Protein AF-A0A971M5B1-F1 (afdb_monomer)

Mean predicted aligned error: 13.95 Å

Solvent-accessible surface area (backbone atoms only — not comparable to full-atom values): 18304 Å² total; per-residue (Å²): 116,57,36,62,28,34,50,52,46,48,50,60,38,70,75,32,98,82,27,69,66,51,37,42,54,61,20,22,52,53,39,66,77,39,50,90,38,80,87,45,41,68,59,52,17,45,38,48,41,52,31,40,41,66,73,60,52,52,41,86,89,34,80,51,50,85,50,64,44,73,73,36,41,65,41,47,57,58,69,48,35,72,92,51,57,74,40,56,56,27,50,49,71,50,43,58,36,72,63,51,41,45,50,54,53,48,51,46,51,51,44,30,50,38,45,20,63,72,36,21,58,55,96,89,38,82,53,93,30,48,78,62,48,66,37,56,45,24,38,50,37,30,35,45,35,20,57,33,43,41,56,35,75,32,26,35,44,18,40,45,74,73,70,48,65,55,64,57,95,48,59,63,24,48,32,49,50,23,52,46,52,76,68,41,67,44,46,58,56,39,50,56,53,36,45,78,72,73,45,89,72,30,53,24,48,52,51,29,40,22,24,28,40,46,17,46,45,56,74,72,45,76,82,73,75,82,69,81,77,84,81,78,84,82,82,89,82,88,85,90,86,90,84,92,78,93,74,82,86,87,62,54,77,53,50,53,50,43,54,51,52,51,50,54,38,50,53,36,29,77,71,70,39,67,58,48,78,49,41,36,46,56,56,16,60,77,70,72,39,79,88,41,37,60,55,46,32,52,38,55,61,72,68,58,55,93,80,40,45,82,77,39,64,62,99,80,59,55,41,52,73,26,25,39,34,39,48,23,86,115

Radius of gyration: 23.75 Å; Cα contacts (8 Å, |Δi|>4): 440; chains: 1; bounding box: 66×54×51 Å

Structure (mmCIF, N/CA/C/O backbone):
data_AF-A0A971M5B1-F1
#
_entry.id   AF-A0A971M5B1-F1
#
loop_
_atom_site.group_PDB
_atom_site.id
_atom_site.type_symbol
_atom_site.label_atom_id
_atom_site.label_alt_id
_atom_site.label_comp_id
_atom_site.label_asym_id
_atom_site.label_entity_id
_atom_site.label_seq_id
_atom_site.pdbx_PDB_ins_code
_atom_site.Cartn_x
_atom_site.Cartn_y
_atom_site.Cartn_z
_atom_site.occupancy
_atom_site.B_iso_or_equiv
_atom_site.auth_seq_id
_atom_site.auth_comp_id
_atom_site.auth_asym_id
_atom_site.auth_atom_id
_atom_site.pdbx_PDB_model_num
ATOM 1 N N . MET A 1 1 ? -0.260 14.843 15.940 1.00 87.25 1 MET A N 1
ATOM 2 C CA . MET A 1 1 ? -1.301 13.826 15.637 1.00 87.25 1 MET A CA 1
ATOM 3 C C . MET A 1 1 ? -0.745 12.714 14.754 1.00 87.25 1 MET A C 1
ATOM 5 O O . MET A 1 1 ? -0.914 11.554 15.103 1.00 87.25 1 MET A O 1
ATOM 9 N N . PHE A 1 2 ? -0.101 13.042 13.630 1.00 97.81 2 PHE A N 1
ATOM 10 C CA . PHE A 1 2 ? 0.454 12.067 12.685 1.00 97.81 2 PHE A CA 1
ATOM 11 C C . PHE A 1 2 ? 1.566 11.220 13.299 1.00 97.81 2 PHE A C 1
ATOM 13 O O . PHE A 1 2 ? 1.582 10.008 13.109 1.00 97.81 2 PHE A O 1
ATOM 20 N N . TYR A 1 3 ? 2.427 11.845 14.104 1.00 97.56 3 TYR A N 1
ATOM 21 C CA . TYR A 1 3 ? 3.530 11.171 14.791 1.00 97.56 3 TYR A CA 1
ATOM 22 C C . TYR A 1 3 ? 3.050 9.958 15.609 1.00 97.56 3 TYR A C 1
ATOM 24 O O . TYR A 1 3 ? 3.524 8.842 15.412 1.00 97.56 3 TYR A O 1
ATOM 32 N N . GL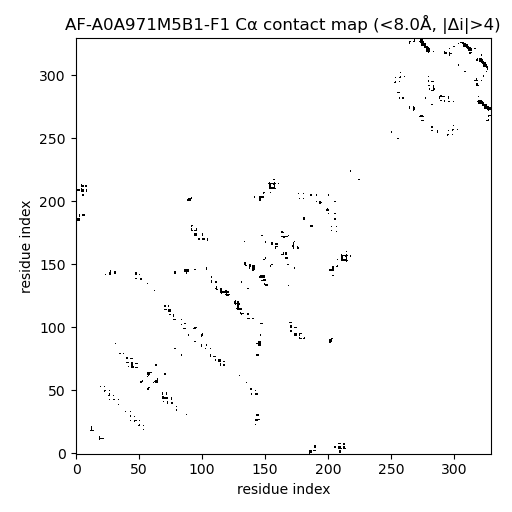U A 1 4 ? 2.030 10.148 16.450 1.00 96.06 4 GLU A N 1
ATOM 33 C CA . GLU A 1 4 ? 1.462 9.076 17.282 1.00 96.06 4 GLU A CA 1
ATOM 34 C C . GLU A 1 4 ? 0.849 7.943 16.451 1.00 96.06 4 GLU A C 1
ATOM 36 O O . GLU A 1 4 ? 0.932 6.772 16.820 1.00 96.06 4 GLU A O 1
ATOM 41 N N . LYS A 1 5 ? 0.245 8.265 15.300 1.00 97.38 5 LYS A N 1
ATOM 42 C CA . LYS A 1 5 ? -0.349 7.264 14.401 1.00 97.38 5 LYS A CA 1
ATOM 43 C C . LYS A 1 5 ? 0.718 6.418 13.718 1.00 97.38 5 LYS A C 1
ATOM 45 O O . LYS A 1 5 ? 0.549 5.206 13.616 1.00 97.38 5 LYS A O 1
ATOM 50 N N . ILE A 1 6 ? 1.838 7.031 13.341 1.00 98.00 6 ILE A N 1
ATOM 51 C CA . ILE A 1 6 ? 3.006 6.311 12.829 1.00 98.00 6 ILE A CA 1
ATOM 52 C C . ILE A 1 6 ? 3.561 5.383 13.916 1.00 98.00 6 ILE A C 1
ATOM 54 O O . ILE A 1 6 ? 3.720 4.192 13.669 1.00 98.00 6 ILE A O 1
ATOM 58 N N . LEU A 1 7 ? 3.772 5.877 15.140 1.00 95.31 7 LEU A N 1
ATOM 59 C CA . LEU A 1 7 ? 4.289 5.042 16.229 1.00 95.31 7 LEU A CA 1
ATOM 60 C C . LEU A 1 7 ? 3.338 3.921 16.652 1.00 95.31 7 LEU A C 1
ATOM 62 O O . LEU A 1 7 ? 3.800 2.843 17.013 1.00 95.31 7 LEU A O 1
ATOM 66 N N . THR A 1 8 ? 2.025 4.138 16.567 1.00 93.50 8 THR A N 1
ATOM 67 C CA . THR A 1 8 ? 1.026 3.084 16.802 1.00 93.50 8 THR A CA 1
ATOM 68 C C . THR A 1 8 ? 1.176 1.954 15.783 1.00 93.50 8 THR 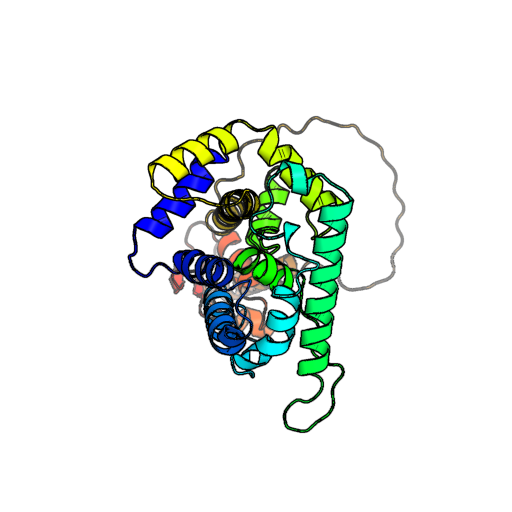A C 1
ATOM 70 O O . THR A 1 8 ? 1.162 0.783 16.148 1.00 93.50 8 THR A O 1
ATOM 73 N N . TYR A 1 9 ? 1.373 2.282 14.505 1.00 92.56 9 TYR A N 1
ATOM 74 C CA . TYR A 1 9 ? 1.623 1.268 13.481 1.00 92.56 9 TYR A CA 1
ATOM 75 C C . TYR A 1 9 ? 2.927 0.495 13.764 1.00 92.56 9 TYR A C 1
ATOM 77 O O . TYR A 1 9 ? 2.976 -0.732 13.639 1.00 92.56 9 TYR A O 1
ATOM 85 N N . ILE A 1 10 ? 3.990 1.201 14.167 1.00 93.31 10 ILE A N 1
ATOM 86 C CA . ILE A 1 10 ? 5.287 0.585 14.483 1.00 93.31 10 ILE A CA 1
ATOM 87 C C . ILE A 1 10 ? 5.196 -0.326 15.698 1.00 93.31 10 ILE A C 1
ATOM 89 O O . ILE A 1 10 ? 5.674 -1.454 15.632 1.00 93.31 10 ILE A O 1
ATOM 93 N N . SER A 1 11 ? 4.533 0.098 16.771 1.00 90.25 11 SER A N 1
ATOM 94 C CA . SER A 1 11 ? 4.391 -0.735 17.966 1.00 90.25 11 SER A CA 1
ATOM 95 C C . SER A 1 11 ? 3.625 -2.026 17.668 1.00 90.25 11 SER A C 1
ATOM 97 O O . SER A 1 11 ? 4.020 -3.089 18.136 1.00 90.25 11 SER A O 1
ATOM 99 N N . LEU A 1 12 ? 2.599 -1.975 16.808 1.00 86.38 12 LEU A N 1
ATOM 100 C CA . LEU A 1 12 ? 1.904 -3.169 16.313 1.00 86.38 12 LEU A CA 1
ATOM 101 C C . LEU A 1 12 ? 2.802 -4.082 15.463 1.00 86.38 12 LEU A C 1
ATOM 103 O O . LEU A 1 12 ? 2.573 -5.289 15.416 1.00 86.38 12 LEU A O 1
ATOM 107 N N . THR A 1 13 ? 3.796 -3.518 14.776 1.00 87.81 13 THR A N 1
ATOM 108 C CA . THR A 1 13 ? 4.773 -4.271 13.976 1.00 87.81 13 THR A CA 1
ATOM 109 C C . THR A 1 13 ? 5.844 -4.921 14.857 1.00 87.81 13 THR A C 1
ATOM 111 O O . THR A 1 13 ? 6.244 -6.052 14.596 1.00 87.81 13 THR A O 1
ATOM 114 N N . GLU A 1 14 ? 6.292 -4.228 15.906 1.00 88.81 14 GLU A N 1
ATOM 115 C CA . GLU A 1 14 ? 7.307 -4.705 16.856 1.00 88.81 14 GLU A CA 1
ATOM 116 C C . GLU A 1 14 ? 6.746 -5.739 17.847 1.00 88.81 14 GLU A C 1
ATOM 118 O O . GLU A 1 14 ? 7.471 -6.637 18.267 1.00 88.81 14 GLU A O 1
ATOM 123 N N . ALA A 1 15 ? 5.461 -5.644 18.205 1.00 88.12 15 ALA A N 1
ATOM 124 C CA . ALA A 1 15 ? 4.831 -6.506 19.208 1.00 88.12 15 ALA A CA 1
ATOM 125 C C . ALA A 1 15 ? 4.689 -7.983 18.794 1.00 88.12 15 ALA A C 1
ATOM 127 O O . ALA A 1 15 ? 4.461 -8.833 19.654 1.00 88.12 15 ALA A O 1
ATOM 128 N N . ASP A 1 16 ? 4.795 -8.296 17.502 1.00 87.94 16 ASP A N 1
ATOM 129 C CA . ASP A 1 16 ? 4.702 -9.657 16.975 1.00 87.94 16 ASP A CA 1
ATOM 130 C C . ASP A 1 16 ? 5.871 -9.923 16.015 1.00 87.94 16 ASP A C 1
ATOM 132 O O . ASP A 1 16 ? 6.053 -9.245 15.000 1.00 87.94 16 ASP A O 1
ATOM 136 N N . GLU A 1 17 ? 6.685 -10.933 16.334 1.00 89.44 17 GLU A N 1
ATOM 137 C CA . GLU A 1 17 ? 7.826 -11.339 15.512 1.00 89.44 17 GLU A CA 1
ATOM 138 C C . GLU A 1 17 ? 7.406 -11.652 14.070 1.00 89.44 17 GLU A C 1
ATOM 140 O O . GLU A 1 17 ? 8.119 -11.289 13.135 1.00 89.44 17 GLU A O 1
ATOM 145 N N . ASN A 1 18 ? 6.217 -12.226 13.889 1.00 90.06 18 ASN A N 1
ATOM 146 C CA . ASN A 1 18 ? 5.657 -12.610 12.598 1.00 90.06 18 ASN A CA 1
ATOM 147 C C . ASN A 1 18 ? 4.519 -11.670 12.171 1.00 90.06 18 ASN A C 1
ATOM 149 O O . ASN A 1 18 ? 3.611 -12.067 11.432 1.00 90.06 18 ASN A O 1
ATOM 153 N N . ALA A 1 19 ? 4.562 -10.410 12.626 1.00 90.31 19 ALA A N 1
ATOM 154 C CA . ALA A 1 19 ? 3.557 -9.414 12.300 1.00 90.31 19 ALA A CA 1
ATOM 155 C C . ALA A 1 19 ? 3.351 -9.304 10.785 1.00 90.31 19 ALA A C 1
ATOM 157 O O . ALA A 1 19 ? 4.279 -9.079 10.007 1.00 90.31 19 ALA A O 1
ATOM 158 N N . ARG A 1 20 ? 2.081 -9.321 10.371 1.00 91.25 20 ARG A N 1
ATOM 159 C CA . ARG A 1 20 ? 1.639 -9.082 8.986 1.00 91.25 20 ARG A CA 1
ATOM 160 C C . ARG A 1 20 ? 2.295 -7.851 8.346 1.00 91.25 20 ARG A C 1
ATOM 162 O O . ARG A 1 20 ? 2.536 -7.838 7.138 1.00 91.25 20 ARG A O 1
ATOM 169 N N . TYR A 1 21 ? 2.550 -6.811 9.137 1.00 89.94 21 TYR A N 1
ATOM 170 C CA . TYR A 1 21 ? 3.125 -5.546 8.688 1.00 89.94 21 TYR A CA 1
ATOM 171 C C . TYR A 1 21 ? 4.548 -5.693 8.122 1.00 89.94 21 TYR A C 1
ATOM 173 O O . TYR A 1 21 ? 4.867 -4.992 7.161 1.00 89.94 21 TYR A O 1
ATOM 181 N N . LYS A 1 22 ? 5.326 -6.676 8.606 1.00 94.69 22 LYS A N 1
ATOM 182 C CA . LYS A 1 22 ? 6.692 -6.993 8.143 1.00 94.69 22 LYS A CA 1
ATOM 183 C C . LYS A 1 22 ? 6.753 -7.547 6.720 1.00 94.69 22 LYS A C 1
ATOM 185 O O . LYS A 1 22 ? 7.802 -7.557 6.087 1.00 94.69 22 LYS A O 1
ATOM 190 N N . SER A 1 23 ? 5.615 -7.977 6.167 1.00 96.75 23 SER A N 1
ATOM 191 C CA . SER A 1 23 ? 5.537 -8.396 4.761 1.00 96.75 23 SER A CA 1
ATOM 192 C C . SER A 1 23 ? 5.952 -7.291 3.785 1.00 96.75 23 SER A C 1
ATOM 194 O O . SER A 1 23 ? 6.397 -7.603 2.683 1.00 96.75 23 SER A O 1
ATOM 196 N N . TRP A 1 24 ? 5.802 -6.014 4.170 1.00 97.38 24 TRP A N 1
ATOM 197 C CA . TRP A 1 24 ? 6.315 -4.902 3.372 1.00 97.38 24 TRP A CA 1
ATOM 198 C C . TRP A 1 24 ? 7.845 -4.893 3.373 1.00 97.38 24 TRP A C 1
ATOM 200 O O . TRP A 1 24 ? 8.410 -4.865 2.288 1.00 97.38 24 TRP A O 1
ATOM 210 N N . ASP A 1 25 ? 8.491 -5.014 4.539 1.00 96.12 25 ASP A N 1
ATOM 211 C CA . ASP A 1 25 ? 9.958 -5.025 4.664 1.00 96.12 25 ASP A CA 1
ATOM 212 C C . ASP A 1 25 ? 10.564 -6.138 3.809 1.00 96.12 25 ASP A C 1
ATOM 214 O O . ASP A 1 25 ? 11.394 -5.891 2.940 1.00 96.12 25 ASP A O 1
ATOM 218 N N . HIS A 1 26 ? 10.061 -7.366 3.961 1.00 97.75 26 HIS A N 1
ATOM 219 C CA . HIS A 1 26 ? 10.546 -8.509 3.188 1.00 97.75 26 HIS A CA 1
ATOM 220 C C . HIS A 1 26 ? 10.369 -8.342 1.677 1.00 97.75 26 HIS A C 1
ATOM 222 O O . HIS A 1 26 ? 11.197 -8.821 0.906 1.00 97.75 26 HIS A O 1
ATOM 228 N N . CYS A 1 27 ? 9.276 -7.727 1.228 1.00 98.50 27 CYS A N 1
ATOM 229 C CA . CYS A 1 27 ? 9.046 -7.509 -0.196 1.00 98.50 27 CYS A CA 1
ATOM 230 C C . CYS A 1 27 ? 9.939 -6.385 -0.716 1.00 98.50 27 CYS A C 1
ATOM 232 O O . CYS A 1 27 ? 10.705 -6.589 -1.653 1.00 98.50 27 CYS A O 1
ATOM 234 N N . HIS A 1 28 ? 9.876 -5.222 -0.080 1.00 98.19 28 HIS A N 1
ATOM 235 C CA . HIS A 1 28 ? 10.566 -4.023 -0.519 1.00 98.19 28 HIS A CA 1
ATOM 236 C C . HIS A 1 28 ? 12.089 -4.194 -0.501 1.00 98.19 28 HIS A C 1
ATOM 238 O O . HIS A 1 28 ? 12.731 -3.929 -1.516 1.00 98.19 28 HIS A O 1
ATOM 244 N N . THR A 1 29 ? 12.658 -4.721 0.589 1.00 97.38 29 THR A N 1
ATOM 245 C CA . THR A 1 29 ? 14.100 -4.996 0.690 1.00 97.38 29 THR A CA 1
ATOM 246 C C . THR A 1 29 ? 14.555 -5.969 -0.391 1.00 97.38 29 THR A C 1
ATOM 248 O O . THR A 1 29 ? 15.518 -5.686 -1.097 1.00 97.38 29 THR A O 1
ATOM 251 N N . PHE A 1 30 ? 13.820 -7.066 -0.605 1.00 98.38 30 PHE A N 1
ATOM 252 C CA . PHE A 1 30 ? 14.191 -8.044 -1.627 1.00 98.38 30 PHE A CA 1
ATOM 253 C C . PHE A 1 30 ? 14.162 -7.438 -3.037 1.00 98.38 30 PHE A C 1
ATOM 255 O O . PHE A 1 30 ? 15.066 -7.689 -3.832 1.00 98.38 30 PHE A O 1
ATOM 262 N N . PHE A 1 31 ? 13.172 -6.591 -3.345 1.00 98.31 31 PHE A N 1
ATOM 263 C CA . PHE A 1 31 ? 13.144 -5.849 -4.607 1.00 98.31 31 PHE A CA 1
ATOM 264 C C . PHE A 1 31 ? 14.306 -4.860 -4.734 1.00 98.31 31 PHE A C 1
ATOM 266 O O . PHE A 1 31 ? 14.911 -4.801 -5.799 1.00 98.31 31 PHE A O 1
ATOM 273 N N . LEU A 1 32 ? 14.647 -4.111 -3.683 1.00 96.44 32 LEU A N 1
ATOM 274 C CA . LEU A 1 32 ? 15.768 -3.167 -3.714 1.00 96.44 32 LEU A CA 1
ATOM 275 C C . LEU A 1 32 ? 17.114 -3.852 -3.952 1.00 96.44 32 LEU A C 1
ATOM 277 O O . LEU A 1 32 ? 17.919 -3.344 -4.731 1.00 96.44 32 LEU A O 1
ATOM 281 N N . GLU A 1 33 ? 17.347 -4.991 -3.303 1.00 97.12 33 GLU A N 1
ATOM 282 C CA . GLU A 1 33 ? 18.582 -5.772 -3.432 1.00 97.12 33 GLU A CA 1
ATOM 283 C C . GLU A 1 33 ? 18.716 -6.432 -4.812 1.00 97.12 33 GLU A C 1
ATOM 285 O O . GLU A 1 33 ? 19.828 -6.643 -5.290 1.00 97.12 33 GLU A O 1
ATOM 290 N N . HIS A 1 34 ? 17.590 -6.717 -5.477 1.00 97.81 34 HIS A N 1
ATOM 291 C CA . HIS A 1 34 ? 17.549 -7.472 -6.734 1.00 97.81 34 HIS A CA 1
ATOM 292 C C . HIS A 1 34 ? 17.041 -6.665 -7.939 1.00 97.81 34 HIS A C 1
ATOM 294 O O . HIS A 1 34 ? 16.789 -7.236 -9.001 1.00 97.81 34 HIS A O 1
ATOM 300 N N . LYS A 1 35 ? 16.896 -5.339 -7.816 1.00 95.12 35 LYS A N 1
ATOM 301 C CA . LYS A 1 35 ? 16.361 -4.473 -8.886 1.00 95.12 35 LYS A CA 1
ATOM 302 C C . LYS A 1 35 ? 17.191 -4.491 -10.177 1.00 95.12 35 LYS A C 1
ATOM 304 O O . LYS A 1 35 ? 16.648 -4.230 -11.245 1.00 95.12 35 LYS A O 1
ATOM 309 N N . ASP A 1 36 ? 18.469 -4.851 -10.073 1.00 94.88 36 ASP A N 1
ATOM 310 C CA . ASP A 1 36 ? 19.412 -4.959 -11.190 1.00 94.88 36 ASP A CA 1
ATOM 311 C C . ASP A 1 36 ? 19.710 -6.425 -11.579 1.00 94.88 36 ASP A C 1
ATOM 313 O O . ASP A 1 36 ? 20.616 -6.684 -12.368 1.00 94.88 36 ASP A O 1
ATOM 317 N N . TYR A 1 37 ? 18.946 -7.392 -11.045 1.00 93.75 37 TYR A N 1
ATOM 318 C CA . TYR A 1 37 ? 19.154 -8.836 -11.232 1.00 93.75 37 TYR A CA 1
ATOM 319 C C . TYR A 1 37 ? 17.920 -9.514 -11.858 1.00 93.75 37 TYR A C 1
ATOM 321 O O . TYR A 1 37 ? 17.086 -10.093 -11.149 1.00 93.75 37 TYR A O 1
ATOM 329 N N . PRO A 1 38 ? 17.769 -9.475 -13.196 1.00 88.50 38 PRO A N 1
ATOM 330 C CA . PRO A 1 38 ? 16.636 -10.070 -13.909 1.00 88.50 38 PRO A CA 1
ATOM 331 C C . PRO A 1 38 ? 16.418 -11.566 -13.642 1.00 88.50 38 PRO A C 1
ATOM 333 O O . PRO A 1 38 ? 15.302 -12.060 -13.787 1.00 88.50 38 PRO A O 1
ATOM 336 N N . GLU A 1 39 ? 17.449 -12.305 -13.250 1.00 94.62 39 GLU A N 1
ATOM 337 C CA . GLU A 1 39 ? 17.376 -13.727 -12.914 1.00 94.62 39 GLU A CA 1
ATOM 338 C C . GLU A 1 39 ? 16.537 -13.977 -11.651 1.00 94.62 39 GLU A C 1
ATOM 340 O O . GLU A 1 39 ? 15.930 -15.039 -11.508 1.00 94.62 39 GLU A O 1
ATOM 345 N N . ALA A 1 40 ? 16.415 -12.980 -10.768 1.00 96.56 40 ALA A N 1
ATOM 346 C CA . ALA A 1 40 ? 15.636 -13.070 -9.535 1.00 96.56 40 ALA A CA 1
ATOM 347 C C . ALA A 1 40 ? 14.114 -12.957 -9.752 1.00 96.56 40 ALA A C 1
ATOM 349 O O . ALA A 1 40 ? 13.350 -13.059 -8.792 1.00 96.56 40 ALA A O 1
ATOM 350 N N . LYS A 1 41 ? 13.634 -12.764 -10.993 1.00 97.31 41 LYS A N 1
ATOM 351 C CA . LYS A 1 41 ? 12.215 -12.502 -11.319 1.00 97.31 41 LYS A CA 1
ATOM 352 C C . LYS A 1 41 ? 11.216 -13.490 -10.717 1.00 97.31 41 LYS A C 1
ATOM 354 O O . LYS A 1 41 ? 10.123 -13.080 -10.318 1.00 97.31 41 LYS A O 1
ATOM 359 N N . ASP A 1 42 ? 11.558 -14.777 -10.665 1.00 98.19 42 ASP A N 1
ATOM 360 C CA . ASP A 1 42 ? 10.663 -15.797 -10.104 1.00 98.19 42 ASP A CA 1
ATOM 361 C C . ASP A 1 42 ? 10.510 -15.621 -8.581 1.00 98.19 42 ASP A C 1
ATOM 363 O O . ASP A 1 42 ? 9.387 -15.572 -8.076 1.00 98.19 42 ASP A O 1
ATOM 367 N N . LEU A 1 43 ? 11.615 -15.376 -7.865 1.00 98.44 43 LEU A N 1
ATOM 368 C CA . LEU A 1 43 ? 11.599 -15.074 -6.428 1.00 98.44 43 LEU A CA 1
ATOM 369 C C . LEU A 1 43 ? 10.966 -13.709 -6.125 1.00 98.44 43 LEU A C 1
ATOM 371 O O . LEU A 1 43 ? 10.162 -13.600 -5.203 1.00 98.44 43 LEU A O 1
ATOM 375 N N . LEU A 1 44 ? 11.232 -12.683 -6.937 1.00 98.75 44 LEU A N 1
ATOM 376 C CA . LEU A 1 44 ? 10.576 -11.374 -6.831 1.00 98.75 44 LEU A CA 1
ATOM 377 C C . LEU A 1 44 ? 9.052 -11.500 -6.960 1.00 98.75 44 LEU A C 1
ATOM 379 O O . LEU A 1 44 ? 8.298 -10.882 -6.206 1.00 98.75 44 LEU A O 1
ATOM 383 N N . SER A 1 45 ? 8.587 -12.355 -7.876 1.00 98.62 45 SER A N 1
ATOM 384 C CA . SER A 1 45 ? 7.161 -12.656 -8.037 1.00 98.62 45 SER A CA 1
ATOM 385 C C . SER A 1 45 ? 6.578 -13.333 -6.794 1.00 98.62 45 SER A C 1
ATOM 387 O O . SER A 1 45 ? 5.439 -13.048 -6.423 1.00 98.62 45 SER A O 1
ATOM 389 N N . LEU A 1 46 ? 7.350 -14.198 -6.130 1.00 98.44 46 LEU A N 1
ATOM 390 C CA . LEU A 1 46 ? 6.948 -14.865 -4.892 1.00 98.44 46 LEU A CA 1
ATOM 391 C C . LEU A 1 46 ? 6.864 -13.887 -3.706 1.00 98.44 46 LEU A C 1
ATOM 393 O O . LEU A 1 46 ? 5.852 -13.878 -3.002 1.00 98.44 46 LEU A O 1
ATOM 397 N N . HIS A 1 47 ? 7.868 -13.020 -3.526 1.00 98.62 47 HIS A N 1
ATOM 398 C CA . HIS A 1 47 ? 7.848 -11.951 -2.515 1.00 98.62 47 HIS A CA 1
ATOM 399 C C . HIS A 1 47 ? 6.645 -11.023 -2.716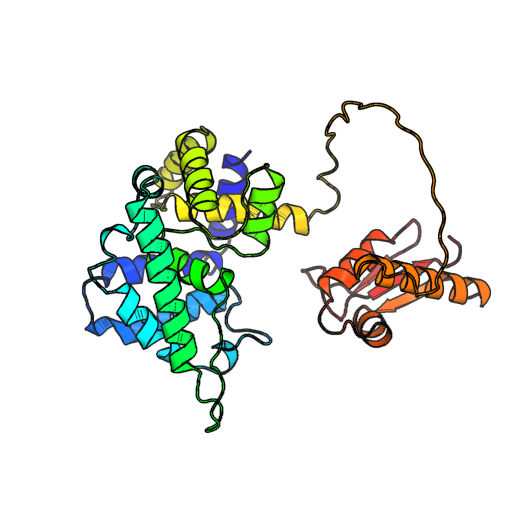 1.00 98.62 47 HIS A C 1
ATOM 401 O O . HIS A 1 47 ? 5.899 -10.746 -1.770 1.00 98.62 47 HIS A O 1
ATOM 407 N N . LEU A 1 48 ? 6.392 -10.619 -3.966 1.00 98.75 48 LEU A N 1
ATOM 408 C CA . LEU A 1 48 ? 5.236 -9.798 -4.308 1.00 98.75 48 LEU A CA 1
ATOM 409 C C . LEU A 1 48 ? 3.917 -10.514 -3.992 1.00 98.75 48 LEU A C 1
ATOM 411 O O . LEU A 1 48 ? 3.029 -9.916 -3.383 1.00 98.75 48 LEU A O 1
ATOM 415 N N . ALA A 1 49 ? 3.783 -11.794 -4.356 1.00 98.25 49 ALA A N 1
ATOM 416 C CA . ALA A 1 49 ? 2.584 -12.578 -4.063 1.00 98.25 49 ALA A CA 1
ATOM 417 C C . ALA A 1 49 ? 2.298 -12.637 -2.559 1.00 98.25 49 ALA A C 1
ATOM 419 O O . ALA A 1 49 ? 1.159 -12.415 -2.141 1.00 98.25 49 ALA A O 1
ATOM 420 N N . PHE A 1 50 ? 3.321 -12.891 -1.739 1.00 97.94 50 PHE A N 1
ATOM 421 C CA . PHE A 1 50 ? 3.151 -13.013 -0.293 1.00 97.94 50 PHE A CA 1
ATOM 422 C C . PHE A 1 50 ? 2.815 -11.674 0.375 1.00 97.94 50 PHE A C 1
ATOM 424 O O . PHE A 1 50 ? 1.934 -11.618 1.240 1.00 97.94 50 PHE A O 1
ATOM 431 N N . TYR A 1 51 ? 3.435 -10.575 -0.063 1.00 98.62 51 TYR A N 1
ATOM 432 C CA . TYR A 1 51 ? 3.056 -9.229 0.369 1.00 98.62 51 TYR A CA 1
ATOM 433 C C . TYR A 1 51 ? 1.599 -8.912 0.005 1.00 98.62 51 TYR A C 1
ATOM 435 O O . TYR A 1 51 ? 0.793 -8.540 0.862 1.00 98.62 51 TYR A O 1
ATOM 443 N N . LEU A 1 52 ? 1.200 -9.138 -1.247 1.00 98.44 52 LEU A N 1
ATOM 444 C CA . LEU A 1 52 ? -0.172 -8.893 -1.693 1.00 98.44 52 LEU A CA 1
ATOM 445 C C . LEU A 1 52 ? -1.190 -9.785 -0.963 1.00 98.44 52 LEU A C 1
ATOM 447 O O . LEU A 1 52 ? -2.281 -9.318 -0.616 1.00 98.44 52 LEU A O 1
ATOM 451 N N . ALA A 1 53 ? -0.843 -11.044 -0.684 1.00 96.50 53 ALA A N 1
ATOM 452 C CA . ALA A 1 53 ? -1.662 -11.967 0.099 1.00 96.50 53 ALA A CA 1
ATOM 453 C C . ALA A 1 53 ? -1.828 -11.468 1.534 1.00 96.50 53 ALA A C 1
ATOM 455 O O . ALA A 1 53 ? -2.964 -11.346 2.008 1.00 96.50 53 ALA A O 1
ATOM 456 N N . SER A 1 54 ? -0.717 -11.075 2.169 1.00 96.56 54 SER A N 1
ATOM 457 C CA . SER A 1 54 ? -0.707 -10.446 3.486 1.00 96.56 54 SER A CA 1
ATOM 458 C C . SER A 1 54 ? -1.677 -9.284 3.487 1.00 96.56 54 SER A C 1
ATOM 460 O O . SER A 1 54 ? -2.558 -9.251 4.329 1.00 96.56 54 SER A O 1
ATOM 462 N N . TRP A 1 55 ? -1.674 -8.406 2.486 1.00 95.19 55 TRP A N 1
ATOM 463 C CA . TRP A 1 55 ? -2.572 -7.247 2.418 1.00 95.19 55 TRP A CA 1
ATOM 464 C C . TRP A 1 55 ? -3.953 -7.505 1.791 1.00 95.19 55 TRP A C 1
ATOM 466 O O . TRP A 1 55 ? -4.716 -6.568 1.547 1.00 95.19 55 TRP A O 1
ATOM 476 N N . GLY A 1 56 ? -4.339 -8.774 1.640 1.00 93.94 56 GLY A N 1
ATOM 477 C CA . GLY A 1 56 ? -5.702 -9.188 1.314 1.00 93.94 56 GLY A CA 1
ATOM 478 C C . GLY A 1 56 ? -6.093 -9.010 -0.151 1.00 93.94 56 GLY A C 1
ATOM 479 O O . GLY A 1 56 ? -7.280 -8.827 -0.423 1.00 93.94 56 GLY A O 1
ATOM 480 N N . MET A 1 57 ? -5.127 -9.045 -1.072 1.00 96.25 57 MET A N 1
ATOM 481 C CA . MET A 1 57 ? -5.371 -8.990 -2.520 1.00 96.25 57 MET A CA 1
ATOM 482 C C . MET A 1 57 ? -5.649 -10.368 -3.143 1.00 96.25 57 MET A C 1
ATOM 484 O O . MET A 1 57 ? -6.231 -10.433 -4.220 1.00 96.25 57 MET A O 1
ATOM 488 N N . LEU A 1 58 ? -5.292 -11.467 -2.466 1.00 93.38 58 LEU A N 1
ATOM 489 C CA . LEU A 1 58 ? -5.529 -12.852 -2.908 1.00 93.38 58 LEU A CA 1
ATOM 490 C C . LEU A 1 58 ? -6.683 -13.495 -2.113 1.00 93.38 58 LEU A C 1
ATOM 492 O O . LEU A 1 58 ? -6.531 -14.548 -1.504 1.00 93.38 58 LEU A O 1
ATOM 496 N N . ARG A 1 59 ? -7.844 -12.831 -2.034 1.00 90.12 59 ARG A N 1
ATOM 497 C CA . ARG A 1 59 ? -9.014 -13.347 -1.293 1.00 90.12 59 ARG A CA 1
ATOM 498 C C . ARG A 1 59 ? -10.343 -12.927 -1.912 1.00 90.12 59 ARG A C 1
ATOM 500 O O . ARG A 1 59 ? -10.416 -11.949 -2.655 1.00 90.12 59 ARG A O 1
ATOM 507 N N . GLY A 1 60 ? -11.415 -13.616 -1.522 1.00 87.50 60 GLY A N 1
ATOM 508 C CA . GLY A 1 60 ? -12.777 -13.300 -1.958 1.00 87.50 60 GLY A CA 1
ATOM 509 C C . GLY A 1 60 ? -12.923 -13.404 -3.476 1.00 87.50 60 GLY A C 1
ATOM 510 O O . GLY A 1 60 ? -12.472 -14.368 -4.075 1.00 87.50 60 GLY A O 1
ATOM 511 N N . ASN A 1 61 ? -13.514 -12.393 -4.109 1.00 79.31 61 ASN A N 1
ATOM 512 C CA . ASN A 1 61 ? -13.718 -12.372 -5.562 1.00 79.31 61 ASN A CA 1
ATOM 513 C C . ASN A 1 61 ? -12.558 -11.712 -6.333 1.00 79.31 61 ASN A C 1
ATOM 515 O O . ASN A 1 61 ? -12.733 -11.312 -7.483 1.00 79.31 61 ASN A O 1
ATOM 519 N N . ALA A 1 62 ? -11.385 -11.535 -5.713 1.00 87.75 62 ALA A N 1
ATOM 520 C CA . ALA A 1 62 ? -10.226 -10.979 -6.402 1.00 87.75 62 ALA A CA 1
ATOM 521 C C . ALA A 1 62 ? -9.742 -11.938 -7.498 1.00 87.75 62 ALA A C 1
ATOM 523 O O . ALA A 1 62 ? -9.567 -13.131 -7.253 1.00 87.75 62 ALA A O 1
ATOM 524 N N . PHE A 1 63 ? -9.459 -11.417 -8.695 1.00 90.75 63 PHE A N 1
ATOM 525 C CA . PHE A 1 63 ? -9.011 -12.241 -9.825 1.00 90.75 63 PHE A CA 1
ATOM 526 C C . PHE A 1 63 ? -7.696 -12.990 -9.550 1.00 90.75 63 PHE A C 1
ATOM 528 O O . PHE A 1 63 ? -7.439 -14.022 -10.165 1.00 90.75 63 PHE A O 1
ATOM 535 N N . LEU A 1 64 ? -6.876 -12.479 -8.623 1.00 93.00 64 LEU A N 1
ATOM 536 C CA . LEU A 1 64 ? -5.630 -13.110 -8.190 1.00 93.00 64 LEU A CA 1
ATOM 537 C C . LEU A 1 64 ? -5.858 -14.375 -7.353 1.00 93.00 64 LEU A C 1
ATOM 539 O O . LEU A 1 64 ? -4.953 -15.191 -7.271 1.00 93.00 64 LEU A O 1
ATOM 543 N N . LEU A 1 65 ? -7.045 -14.578 -6.764 1.00 90.38 65 LEU A N 1
ATOM 544 C CA . LEU A 1 65 ? -7.315 -15.754 -5.926 1.00 90.38 65 LEU A CA 1
ATOM 545 C C . LEU A 1 65 ? -7.146 -17.075 -6.695 1.00 90.38 65 LEU A C 1
ATOM 547 O O . LEU A 1 65 ? -6.773 -18.083 -6.112 1.00 90.38 65 LEU A O 1
ATOM 551 N N . GLN A 1 66 ? -7.429 -17.072 -7.999 1.00 87.38 66 GLN A N 1
ATOM 552 C CA . GLN A 1 66 ? -7.373 -18.261 -8.858 1.00 87.38 66 GLN A CA 1
ATOM 553 C C . GLN A 1 66 ? -6.065 -18.342 -9.659 1.00 87.38 66 GLN A C 1
ATOM 555 O O . GLN A 1 66 ? -6.039 -18.897 -10.759 1.00 87.38 66 GLN A O 1
ATOM 560 N N . LYS A 1 67 ? -5.000 -17.698 -9.176 1.00 89.88 67 LYS A N 1
ATOM 561 C CA . LYS A 1 67 ? -3.719 -17.586 -9.873 1.00 89.88 67 LYS A CA 1
ATOM 562 C C . LYS A 1 67 ? -2.581 -17.930 -8.917 1.00 89.88 67 LYS A C 1
ATOM 564 O O . LYS A 1 67 ? -2.624 -17.556 -7.749 1.00 89.88 67 LYS A O 1
ATOM 569 N N . ASP A 1 68 ? -1.571 -18.632 -9.422 1.00 94.44 68 ASP A N 1
ATOM 570 C CA . ASP A 1 68 ? -0.304 -18.792 -8.708 1.00 94.44 68 ASP A CA 1
ATOM 571 C C . ASP A 1 68 ? 0.546 -17.509 -8.793 1.00 94.44 68 ASP A C 1
ATOM 573 O O . ASP A 1 68 ? 0.227 -16.570 -9.532 1.00 94.44 68 ASP A O 1
ATOM 577 N N . TYR A 1 69 ? 1.648 -17.476 -8.040 1.00 97.50 69 TYR A N 1
ATOM 578 C CA . TYR A 1 69 ? 2.534 -16.314 -7.939 1.00 97.50 69 TYR A CA 1
ATOM 579 C C . TYR A 1 69 ? 3.158 -15.891 -9.282 1.00 97.50 69 TYR A C 1
ATOM 581 O O . TYR A 1 69 ? 3.481 -14.718 -9.470 1.00 97.50 69 TYR A O 1
ATOM 589 N N . ARG A 1 70 ? 3.276 -16.792 -10.267 1.00 97.00 70 ARG A N 1
ATOM 590 C CA . ARG A 1 70 ? 3.875 -16.498 -11.581 1.00 97.00 70 ARG A CA 1
ATOM 591 C C . ARG A 1 70 ? 2.952 -15.661 -12.467 1.00 97.00 70 ARG A C 1
ATOM 593 O O . ARG A 1 70 ? 3.369 -15.185 -13.528 1.00 97.00 70 ARG A O 1
ATOM 600 N N . VAL A 1 71 ? 1.715 -15.393 -12.033 1.00 96.00 71 VAL A N 1
ATOM 601 C CA . VAL A 1 71 ? 0.870 -14.339 -12.622 1.00 96.00 71 VAL A CA 1
ATOM 602 C C . VAL A 1 71 ? 1.541 -12.963 -12.562 1.00 96.00 71 VAL A C 1
ATOM 604 O O . VAL A 1 71 ? 1.248 -12.113 -13.403 1.00 96.00 71 VAL A O 1
ATOM 607 N N . HIS A 1 72 ? 2.460 -12.758 -11.612 1.00 98.12 72 HIS A N 1
ATOM 608 C CA . HIS A 1 72 ? 3.173 -11.502 -11.405 1.00 98.12 72 HIS A CA 1
ATOM 609 C C . HIS A 1 72 ? 4.397 -11.309 -12.306 1.00 98.12 72 HIS A C 1
ATOM 611 O O . HIS A 1 72 ? 4.840 -10.174 -12.430 1.00 98.12 72 HIS A O 1
ATOM 617 N N . LEU A 1 73 ? 4.905 -12.342 -12.991 1.00 98.31 73 LEU A N 1
ATOM 618 C CA . LEU A 1 73 ? 6.091 -12.235 -13.860 1.00 98.31 73 LEU A CA 1
ATOM 619 C C . LEU A 1 73 ? 6.083 -11.014 -14.806 1.00 98.31 73 LEU A C 1
ATOM 621 O O . LEU A 1 73 ? 7.021 -10.226 -14.736 1.00 98.31 73 LEU A O 1
ATOM 625 N N . PRO A 1 74 ? 5.027 -10.760 -15.615 1.00 97.81 74 PRO A N 1
ATOM 626 C CA . PRO A 1 74 ? 5.014 -9.590 -16.500 1.00 97.81 74 PRO A CA 1
ATOM 627 C C . PRO A 1 74 ? 4.954 -8.253 -15.746 1.00 97.81 74 PRO A C 1
ATOM 629 O O . PRO A 1 74 ? 5.307 -7.219 -16.301 1.00 97.81 74 PRO A O 1
ATOM 632 N N . VAL A 1 75 ? 4.481 -8.249 -14.497 1.00 98.56 75 VAL A N 1
ATOM 633 C CA . VAL A 1 75 ? 4.529 -7.064 -13.632 1.00 98.56 75 VAL A CA 1
ATOM 634 C C . VAL A 1 75 ? 5.946 -6.851 -13.119 1.00 98.56 75 VAL A C 1
ATOM 636 O O . VAL A 1 75 ? 6.425 -5.727 -13.174 1.00 98.56 75 VAL A O 1
ATOM 639 N N . VAL A 1 76 ? 6.640 -7.907 -12.691 1.00 98.69 76 VAL A N 1
ATOM 640 C CA . VAL A 1 76 ? 8.049 -7.816 -12.283 1.00 98.69 76 VAL A CA 1
ATOM 641 C C . VAL A 1 76 ? 8.927 -7.346 -13.444 1.00 98.69 76 VAL A C 1
ATOM 643 O O . VAL A 1 76 ? 9.764 -6.477 -13.237 1.00 98.69 76 VAL A O 1
ATOM 646 N N . ASP A 1 77 ? 8.682 -7.811 -14.673 1.00 98.25 77 ASP A N 1
ATOM 647 C CA . ASP A 1 77 ? 9.377 -7.304 -15.867 1.00 98.25 77 ASP A CA 1
ATOM 648 C C . ASP A 1 77 ? 9.239 -5.782 -16.034 1.00 98.25 77 ASP A C 1
ATOM 650 O O . ASP A 1 77 ? 10.206 -5.113 -16.380 1.00 98.25 77 ASP A O 1
ATOM 654 N N . ILE A 1 78 ? 8.051 -5.224 -15.765 1.00 98.50 78 ILE A N 1
ATOM 655 C CA . ILE A 1 78 ? 7.820 -3.771 -15.799 1.00 98.50 78 ILE A CA 1
ATOM 656 C C . ILE A 1 78 ? 8.564 -3.076 -14.658 1.00 98.50 78 ILE A C 1
ATOM 658 O O . ILE A 1 78 ? 9.112 -2.001 -14.861 1.00 98.50 78 ILE A O 1
ATOM 662 N N . LEU A 1 79 ? 8.560 -3.658 -13.458 1.00 98.44 79 LEU A N 1
ATOM 663 C CA . LEU A 1 79 ? 9.178 -3.053 -12.276 1.00 98.44 79 LEU A CA 1
ATOM 664 C C . LEU A 1 79 ? 10.710 -2.980 -12.376 1.00 98.44 79 LEU A C 1
ATOM 666 O O . LEU A 1 79 ? 11.299 -2.044 -11.847 1.00 98.44 79 LEU A O 1
ATOM 670 N N . LEU A 1 80 ? 11.339 -3.943 -13.055 1.00 97.88 80 LEU A N 1
ATOM 671 C CA . LEU A 1 80 ? 12.791 -3.988 -13.283 1.00 97.88 80 LEU A CA 1
ATOM 672 C C . LEU A 1 80 ? 13.245 -3.166 -14.503 1.00 97.88 80 LEU A C 1
ATOM 674 O O . LEU A 1 80 ? 14.430 -3.130 -14.823 1.00 97.88 80 LEU A O 1
ATOM 678 N N . ASP A 1 81 ? 12.319 -2.518 -15.211 1.00 97.62 81 ASP A N 1
ATOM 679 C CA . ASP A 1 81 ? 12.637 -1.634 -16.331 1.00 97.62 81 ASP A CA 1
ATOM 680 C C . ASP A 1 81 ? 13.402 -0.400 -15.816 1.00 97.62 81 ASP A C 1
ATOM 682 O O . ASP A 1 81 ? 12.901 0.359 -14.979 1.00 97.62 81 ASP A O 1
ATOM 686 N N . SER A 1 82 ? 14.622 -0.181 -16.321 1.00 96.44 82 SER A N 1
ATOM 687 C CA . SER A 1 82 ? 15.506 0.910 -15.882 1.00 96.44 82 SER A CA 1
ATOM 688 C C . SER A 1 82 ? 14.910 2.301 -16.120 1.00 96.44 82 SER A C 1
ATOM 690 O O . SER A 1 82 ? 15.306 3.267 -15.455 1.00 96.44 82 SER A O 1
ATOM 692 N N . HIS A 1 83 ? 13.897 2.398 -16.987 1.00 97.38 83 HIS A N 1
ATOM 693 C CA . HIS A 1 83 ? 13.073 3.589 -17.163 1.00 97.38 83 HIS A CA 1
ATOM 694 C C . HIS A 1 83 ? 12.449 4.094 -15.845 1.00 97.38 83 HIS A C 1
ATOM 696 O O . HIS A 1 83 ? 12.290 5.301 -15.663 1.00 97.38 83 HIS A O 1
ATOM 702 N N . TYR A 1 84 ? 12.163 3.200 -14.891 1.00 97.75 84 TYR A N 1
ATOM 703 C CA . TYR A 1 84 ? 11.583 3.539 -13.584 1.00 97.75 84 TYR A CA 1
ATOM 704 C C . TYR A 1 84 ? 12.608 3.650 -12.450 1.00 97.75 84 TYR A C 1
ATOM 706 O O . TYR A 1 84 ? 12.219 3.743 -11.288 1.00 97.75 84 TYR A O 1
ATOM 714 N N . SER A 1 85 ? 13.908 3.679 -12.755 1.00 95.88 85 SER A N 1
ATOM 715 C CA . SER A 1 85 ? 14.988 3.706 -11.752 1.00 95.88 85 SER A CA 1
ATOM 716 C C . SER A 1 85 ? 14.837 4.806 -10.689 1.00 95.88 85 SER A C 1
ATOM 718 O O . SER A 1 85 ? 15.121 4.569 -9.518 1.00 95.88 85 SER A O 1
ATOM 720 N N . GLN A 1 86 ? 14.323 5.980 -11.062 1.00 96.12 86 GLN A N 1
ATOM 721 C CA . GLN A 1 86 ? 14.091 7.096 -10.134 1.00 96.12 86 GLN A CA 1
ATOM 722 C C . GLN A 1 86 ? 12.956 6.865 -9.119 1.00 96.12 86 GLN A C 1
ATOM 724 O O . GLN A 1 86 ? 12.826 7.634 -8.170 1.00 96.12 86 GLN A O 1
ATOM 729 N N . LEU A 1 87 ? 12.108 5.849 -9.319 1.00 97.62 87 LEU A N 1
ATOM 730 C CA . LEU A 1 87 ? 10.988 5.555 -8.421 1.00 97.62 87 LEU A CA 1
ATOM 731 C C . LEU A 1 87 ? 11.425 4.762 -7.182 1.00 97.62 87 LEU A C 1
ATOM 733 O O . LEU A 1 87 ? 10.725 4.808 -6.173 1.00 97.62 87 LEU A O 1
ATOM 737 N N . TRP A 1 88 ? 12.560 4.058 -7.222 1.00 96.62 88 TRP A N 1
ATOM 738 C CA . TRP A 1 88 ? 13.081 3.315 -6.070 1.00 96.62 88 TRP A CA 1
ATOM 739 C C . TRP A 1 88 ? 13.398 4.262 -4.907 1.00 96.62 88 TRP A C 1
ATOM 741 O O . TRP A 1 88 ? 14.317 5.070 -5.013 1.00 96.62 88 TRP A O 1
ATOM 751 N N . ASN A 1 89 ? 12.656 4.152 -3.800 1.00 88.12 89 ASN A N 1
ATOM 752 C CA . ASN A 1 89 ? 12.799 5.004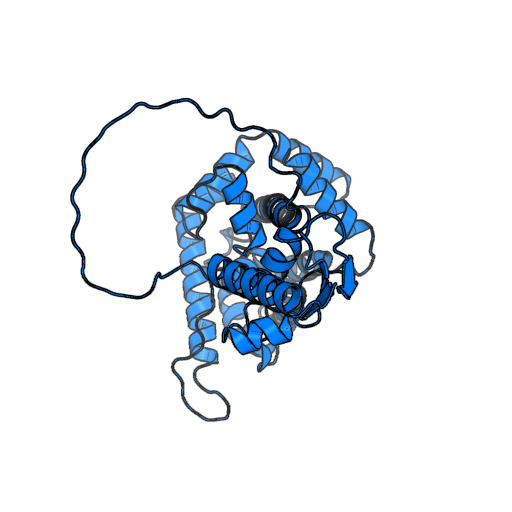 -2.612 1.00 88.12 89 ASN A CA 1
ATOM 753 C C . ASN A 1 89 ? 12.861 6.502 -2.926 1.00 88.12 89 ASN A C 1
ATOM 755 O O . ASN A 1 89 ? 13.650 7.248 -2.346 1.00 88.12 89 ASN A O 1
ATOM 759 N N . CYS A 1 90 ? 12.007 6.951 -3.849 1.00 90.31 90 CYS A N 1
ATOM 760 C CA . CYS A 1 90 ? 11.976 8.351 -4.238 1.00 90.31 90 CYS A CA 1
ATOM 761 C C . CYS A 1 90 ? 11.680 9.264 -3.035 1.00 90.31 90 CYS A C 1
ATOM 763 O O . CYS A 1 90 ? 10.779 9.004 -2.228 1.00 90.31 90 CYS A O 1
ATOM 765 N N . SER A 1 91 ? 12.426 10.363 -2.941 1.00 93.38 91 SER A N 1
ATOM 766 C CA . SER A 1 91 ? 12.258 11.347 -1.876 1.00 93.38 91 SER A CA 1
ATOM 767 C C . SER A 1 91 ? 10.952 12.138 -2.024 1.00 93.38 91 SER A C 1
ATOM 769 O O . SER A 1 91 ? 10.301 12.134 -3.076 1.00 93.38 91 SER A O 1
ATOM 771 N N . ALA A 1 92 ? 10.564 12.863 -0.973 1.00 92.31 92 ALA A N 1
ATOM 772 C CA . ALA A 1 92 ? 9.368 13.699 -1.007 1.00 92.31 92 ALA A CA 1
ATOM 773 C C . ALA A 1 92 ? 9.501 14.854 -2.021 1.00 92.31 92 ALA A C 1
ATOM 775 O O . ALA A 1 92 ? 8.514 15.254 -2.638 1.00 92.31 92 ALA A O 1
ATOM 776 N N . GLU A 1 93 ? 10.721 15.343 -2.257 1.00 93.94 93 GLU A N 1
ATOM 777 C CA . GLU A 1 93 ? 11.033 16.349 -3.274 1.00 93.94 93 GLU A CA 1
ATOM 778 C C . GLU A 1 93 ? 10.767 15.816 -4.683 1.00 93.94 93 GLU A C 1
ATOM 780 O O . GLU A 1 93 ? 10.115 16.493 -5.480 1.00 93.94 93 GLU A O 1
ATOM 785 N N . LEU A 1 94 ? 11.221 14.592 -4.984 1.00 94.06 94 LEU A N 1
ATOM 786 C CA . LEU A 1 94 ? 10.956 13.953 -6.275 1.00 94.06 94 LEU A CA 1
ATOM 787 C C . LEU A 1 94 ? 9.456 13.735 -6.486 1.00 94.06 94 LEU A C 1
ATOM 789 O O . LEU A 1 94 ? 8.961 13.945 -7.590 1.00 94.06 94 LEU A O 1
ATOM 793 N N . LEU A 1 95 ? 8.708 13.402 -5.430 1.00 91.69 95 LEU A N 1
ATOM 794 C CA . LEU A 1 95 ? 7.251 13.225 -5.485 1.00 91.69 95 LEU A CA 1
ATOM 795 C C . LEU A 1 95 ? 6.458 14.517 -5.741 1.00 91.69 95 LEU A C 1
ATOM 797 O O . LEU A 1 95 ? 5.255 14.455 -5.996 1.00 91.69 95 LEU A O 1
ATOM 801 N N . ARG A 1 96 ? 7.103 15.687 -5.729 1.00 92.31 96 ARG A N 1
ATOM 802 C CA . ARG A 1 96 ? 6.497 16.948 -6.184 1.00 92.31 96 ARG A CA 1
ATOM 803 C C . ARG A 1 96 ? 6.733 17.243 -7.664 1.00 92.31 96 ARG A C 1
ATOM 805 O O . ARG A 1 96 ? 6.096 18.150 -8.199 1.00 92.31 96 ARG A O 1
ATOM 812 N N . GLN A 1 97 ? 7.651 16.534 -8.315 1.00 95.62 97 GLN A N 1
ATOM 813 C CA . GLN A 1 97 ? 8.003 16.786 -9.710 1.00 95.62 97 GLN A CA 1
ATOM 814 C C . GLN A 1 97 ? 6.955 16.173 -10.642 1.00 95.62 97 GLN A C 1
ATOM 816 O O . GLN A 1 97 ? 6.537 15.022 -10.480 1.00 95.62 97 GLN A O 1
ATOM 821 N N . ALA A 1 98 ? 6.510 16.948 -11.630 1.00 96.56 98 ALA A N 1
ATOM 822 C CA . ALA A 1 98 ? 5.447 16.532 -12.541 1.00 96.56 98 ALA A CA 1
ATOM 823 C C . ALA A 1 98 ? 5.858 15.313 -13.385 1.00 96.56 98 ALA A C 1
ATOM 825 O O . ALA A 1 98 ? 5.011 14.486 -13.739 1.00 96.56 98 ALA A O 1
ATOM 826 N N . GLU A 1 99 ? 7.149 15.194 -13.673 1.00 97.12 99 GLU A N 1
ATOM 827 C CA . GLU A 1 99 ? 7.794 14.116 -14.413 1.00 97.12 99 GLU A CA 1
ATOM 828 C C . GLU A 1 99 ? 7.724 12.811 -13.612 1.00 97.12 99 GLU A C 1
ATOM 830 O O . GLU A 1 99 ? 7.148 11.835 -14.092 1.00 97.12 99 GLU A O 1
ATOM 835 N N . THR A 1 100 ? 8.169 12.823 -12.350 1.00 97.69 100 THR A N 1
ATOM 836 C CA . THR A 1 100 ? 8.065 11.682 -11.423 1.00 97.69 100 THR A CA 1
ATOM 837 C C . THR A 1 100 ? 6.619 11.220 -11.266 1.00 97.69 100 THR A C 1
ATOM 839 O O . THR A 1 100 ? 6.311 10.034 -11.386 1.00 97.69 100 THR A O 1
ATOM 842 N N . LEU A 1 101 ? 5.689 12.161 -11.065 1.00 97.94 101 LEU A N 1
ATOM 843 C CA . LEU A 1 101 ? 4.263 11.848 -10.953 1.00 97.94 101 LEU A CA 1
ATOM 844 C C . LEU A 1 101 ? 3.691 11.249 -12.246 1.00 97.94 101 LEU A C 1
ATOM 846 O O . LEU A 1 101 ? 2.774 10.431 -12.195 1.00 97.94 101 LEU A O 1
ATOM 850 N N . SER A 1 102 ? 4.209 11.646 -13.410 1.00 98.44 102 SER A N 1
ATOM 851 C CA . SER A 1 102 ? 3.823 11.052 -14.695 1.00 98.44 102 SER A CA 1
ATOM 852 C C . SER A 1 102 ? 4.338 9.622 -14.823 1.00 98.44 102 SER A C 1
ATOM 854 O O . SER A 1 102 ? 3.561 8.749 -15.201 1.00 98.44 102 SER A O 1
ATOM 856 N N . LEU A 1 103 ? 5.586 9.367 -14.423 1.00 98.44 103 LEU A N 1
ATOM 857 C CA . LEU A 1 103 ? 6.189 8.031 -14.436 1.00 98.44 103 LEU A CA 1
ATOM 858 C C . LEU A 1 103 ? 5.457 7.050 -13.520 1.00 98.44 103 LEU A C 1
ATOM 860 O O . LEU A 1 103 ? 5.203 5.915 -13.917 1.00 98.44 103 LEU A O 1
ATOM 864 N N . ILE A 1 104 ? 5.040 7.492 -12.330 1.00 98.62 104 ILE A N 1
ATOM 865 C CA . ILE A 1 104 ? 4.223 6.679 -11.415 1.00 98.62 104 ILE A CA 1
ATOM 866 C C . ILE A 1 104 ? 2.920 6.240 -12.097 1.00 98.62 104 ILE A C 1
ATOM 868 O O . ILE A 1 104 ? 2.555 5.063 -12.053 1.00 98.62 104 ILE A O 1
ATOM 872 N N . LEU A 1 105 ? 2.206 7.171 -12.740 1.00 98.69 105 LEU A N 1
ATOM 873 C CA . LEU A 1 105 ? 0.932 6.868 -13.401 1.00 98.69 105 LEU A CA 1
ATOM 874 C C . LEU A 1 105 ? 1.106 6.012 -14.656 1.00 98.69 105 LEU A C 1
ATOM 876 O O . LEU A 1 105 ? 0.284 5.131 -14.916 1.00 98.69 105 LEU A O 1
ATOM 880 N N . GLU A 1 106 ? 2.176 6.236 -15.411 1.00 98.75 106 GLU A N 1
ATOM 881 C CA . GLU A 1 106 ? 2.526 5.415 -16.563 1.00 98.75 106 GLU A CA 1
ATOM 882 C C . GLU A 1 106 ? 2.840 3.972 -16.141 1.00 98.75 106 GLU A C 1
ATOM 884 O O . GLU A 1 106 ? 2.236 3.029 -16.663 1.00 98.75 106 GLU A O 1
ATOM 889 N N . CYS A 1 107 ? 3.701 3.789 -15.134 1.00 98.81 107 CYS A N 1
ATOM 890 C CA . CYS A 1 107 ? 4.019 2.478 -14.572 1.00 98.81 107 CYS A CA 1
ATOM 891 C C . CYS A 1 107 ? 2.745 1.776 -14.079 1.00 98.81 107 CYS A C 1
ATOM 893 O O . CYS A 1 107 ? 2.464 0.630 -14.441 1.00 98.81 107 CYS A O 1
ATOM 895 N N . ALA A 1 108 ? 1.895 2.500 -13.344 1.00 98.75 108 ALA A N 1
ATOM 896 C CA . ALA A 1 108 ? 0.600 2.010 -12.891 1.00 98.75 108 ALA A CA 1
ATOM 897 C C . ALA A 1 108 ? -0.271 1.515 -14.064 1.00 98.75 108 ALA A C 1
ATOM 899 O O . ALA A 1 108 ? -0.935 0.478 -13.967 1.00 98.75 108 ALA A O 1
ATOM 900 N N . GLN A 1 109 ? -0.281 2.231 -15.190 1.00 98.69 109 GLN A N 1
ATOM 901 C CA . GLN A 1 109 ? -1.035 1.843 -16.381 1.00 98.69 109 GLN A CA 1
ATOM 902 C C . GLN A 1 109 ? -0.451 0.603 -17.076 1.00 98.69 109 GLN A C 1
ATOM 904 O O . GLN A 1 109 ? -1.212 -0.270 -17.518 1.00 98.69 109 GLN A O 1
ATOM 909 N N . ARG A 1 110 ? 0.878 0.465 -17.128 1.00 98.75 110 ARG A N 1
ATOM 910 C CA . ARG A 1 110 ? 1.536 -0.755 -17.627 1.00 98.75 110 ARG A CA 1
ATOM 911 C C . ARG A 1 110 ? 1.221 -1.960 -16.743 1.00 98.75 110 ARG A C 1
ATOM 913 O O . ARG A 1 110 ? 0.864 -3.008 -17.278 1.00 98.75 110 ARG A O 1
ATOM 920 N N . ILE A 1 111 ? 1.231 -1.807 -15.416 1.00 98.69 111 ILE A N 1
ATOM 921 C CA . ILE A 1 111 ? 0.850 -2.870 -14.466 1.00 98.69 111 ILE A CA 1
ATOM 922 C C . ILE A 1 111 ? -0.596 -3.331 -14.710 1.00 98.69 111 ILE A C 1
ATOM 924 O O . ILE A 1 111 ? -0.859 -4.534 -14.801 1.00 98.69 111 ILE A O 1
ATOM 928 N N . ARG A 1 112 ? -1.545 -2.395 -14.880 1.00 98.38 112 ARG A N 1
ATOM 929 C CA . ARG A 1 112 ? -2.942 -2.734 -15.225 1.00 98.38 112 ARG A CA 1
ATOM 930 C C . ARG A 1 112 ? -3.020 -3.530 -16.523 1.00 98.38 112 ARG A C 1
ATOM 932 O O . ARG A 1 112 ? -3.724 -4.538 -16.588 1.00 98.38 112 ARG A O 1
ATOM 939 N N . SER A 1 113 ? -2.278 -3.095 -17.536 1.00 98.00 113 SER A N 1
ATOM 940 C CA . SER A 1 113 ? -2.242 -3.741 -18.849 1.00 98.00 113 SER A CA 1
ATOM 941 C C . SER A 1 113 ? -1.649 -5.153 -18.775 1.00 98.00 113 SER A C 1
ATOM 943 O O . SER A 1 113 ? -2.202 -6.077 -19.375 1.00 98.00 113 SER A O 1
ATOM 945 N N . ALA A 1 114 ? -0.589 -5.350 -17.986 1.00 97.56 114 ALA A N 1
ATOM 946 C CA . ALA A 1 114 ? 0.032 -6.652 -17.760 1.00 97.56 114 ALA A CA 1
ATOM 947 C C . ALA A 1 114 ? -0.946 -7.653 -17.134 1.00 97.56 114 ALA A C 1
ATOM 949 O O . ALA A 1 114 ? -1.134 -8.743 -17.682 1.00 97.56 114 ALA A O 1
ATOM 950 N N . TYR A 1 115 ? -1.639 -7.278 -16.052 1.00 96.56 115 TYR A N 1
ATOM 951 C CA . TYR A 1 115 ? -2.647 -8.158 -15.455 1.00 96.56 115 TYR A CA 1
ATOM 952 C C . TYR A 1 115 ? -3.802 -8.439 -16.401 1.00 96.56 115 TYR A C 1
ATOM 954 O O . TYR A 1 115 ? -4.192 -9.600 -16.541 1.00 96.56 115 TYR A O 1
ATOM 962 N N . ARG A 1 116 ? -4.319 -7.412 -17.084 1.00 95.06 116 ARG A N 1
ATOM 963 C CA . ARG A 1 116 ? -5.415 -7.584 -18.039 1.00 95.06 116 ARG A CA 1
ATOM 964 C C . ARG A 1 116 ? -5.048 -8.609 -19.103 1.00 95.06 116 ARG A C 1
ATOM 966 O O . ARG A 1 116 ? -5.817 -9.531 -19.345 1.00 95.06 116 ARG A O 1
ATOM 973 N N . ASN A 1 117 ? -3.855 -8.501 -19.683 1.00 92.62 117 ASN A N 1
ATOM 974 C CA . ASN A 1 117 ? -3.375 -9.438 -20.695 1.00 92.62 117 ASN A CA 1
ATOM 975 C C . ASN A 1 117 ? -3.154 -10.847 -20.129 1.00 92.62 117 ASN A C 1
ATOM 977 O O . ASN A 1 117 ? -3.609 -11.820 -20.729 1.00 92.62 117 ASN A O 1
ATOM 981 N N . LYS A 1 118 ? -2.537 -10.968 -18.947 1.00 90.75 118 LYS A N 1
ATOM 982 C CA . LYS A 1 118 ? -2.255 -12.262 -18.300 1.00 90.75 118 LYS A CA 1
ATOM 983 C C . LYS A 1 118 ? -3.520 -13.017 -17.873 1.00 90.75 118 LYS A C 1
ATOM 985 O O . LYS A 1 118 ? -3.475 -14.221 -17.629 1.00 90.75 118 LYS A O 1
ATOM 990 N N . THR A 1 119 ? -4.651 -12.324 -17.783 1.00 88.75 119 THR A N 1
ATOM 991 C CA . THR A 1 119 ? -5.921 -12.870 -17.286 1.00 88.75 119 THR A CA 1
ATOM 992 C C . THR A 1 119 ? -7.013 -12.942 -18.348 1.00 88.75 119 THR A C 1
ATOM 994 O O . THR A 1 119 ? -8.153 -13.243 -18.007 1.00 88.75 119 THR A O 1
ATOM 997 N N . LYS A 1 120 ? -6.684 -12.738 -19.633 1.00 88.12 120 LYS A N 1
ATOM 998 C CA . LYS A 1 120 ? -7.647 -12.926 -20.731 1.00 88.12 120 LYS A CA 1
ATOM 999 C C . LYS A 1 120 ? -8.171 -14.355 -20.807 1.00 88.12 120 LYS A C 1
ATOM 1001 O O . LYS A 1 120 ? -9.331 -14.535 -21.141 1.00 88.12 120 LYS A O 1
ATOM 1006 N N . PHE A 1 121 ? -7.379 -15.354 -20.424 1.00 78.50 121 PHE A N 1
ATOM 1007 C CA . PHE A 1 121 ? -7.815 -16.749 -20.404 1.00 78.50 121 PHE A CA 1
ATOM 1008 C C . PHE A 1 121 ? -8.066 -17.234 -18.970 1.00 78.50 121 PHE A C 1
ATOM 1010 O O . PHE A 1 121 ? -7.173 -17.219 -18.113 1.00 78.50 121 PHE A O 1
ATOM 1017 N N . VAL A 1 122 ? -9.293 -17.681 -18.705 1.00 69.62 122 VAL A N 1
ATOM 1018 C CA . VAL A 1 122 ? -9.707 -18.291 -17.433 1.00 69.62 122 VAL A CA 1
ATOM 1019 C C . VAL A 1 122 ? -10.332 -19.645 -17.748 1.00 69.62 122 VAL A C 1
ATOM 1021 O O . VAL A 1 122 ? -11.302 -19.720 -18.496 1.00 69.62 122 VAL A O 1
ATOM 1024 N N . ASN A 1 123 ? -9.758 -20.727 -17.211 1.00 70.81 123 ASN A N 1
ATOM 1025 C CA . ASN A 1 123 ? -10.187 -22.109 -17.479 1.00 70.81 123 ASN A CA 1
ATOM 1026 C C . ASN A 1 123 ? -10.305 -22.430 -18.985 1.00 70.81 123 ASN A C 1
ATOM 1028 O O . ASN A 1 123 ? -11.275 -23.042 -19.423 1.00 70.81 123 ASN A O 1
ATOM 1032 N N . GLY A 1 124 ? -9.348 -21.948 -19.788 1.00 73.50 124 GLY A N 1
ATOM 1033 C CA . GLY A 1 124 ? -9.330 -22.144 -21.243 1.00 73.50 124 GLY A CA 1
ATOM 1034 C C . GLY A 1 124 ? -10.332 -21.294 -22.035 1.00 73.50 124 GLY A C 1
ATOM 1035 O O . GLY A 1 124 ? -10.359 -21.394 -23.256 1.00 73.50 124 GLY A O 1
ATOM 1036 N N . LYS A 1 125 ? -11.132 -20.441 -21.379 1.00 76.00 125 LYS A N 1
ATOM 1037 C CA . LYS A 1 125 ? -12.080 -19.533 -22.040 1.00 76.00 125 LYS A CA 1
ATOM 1038 C C . LYS A 1 125 ? -11.537 -18.113 -22.092 1.00 76.00 125 LYS A C 1
ATOM 1040 O O . LYS A 1 125 ? -11.001 -17.614 -21.101 1.00 76.00 125 LYS A O 1
ATOM 1045 N N . GLU A 1 126 ? -11.697 -17.473 -23.244 1.00 84.62 126 GLU A N 1
ATOM 1046 C CA . GLU A 1 126 ? -11.360 -16.065 -23.429 1.00 84.62 126 GLU A CA 1
ATOM 1047 C C . GLU A 1 126 ? -12.338 -15.156 -22.664 1.00 84.62 126 GLU A C 1
ATOM 1049 O O . GLU A 1 126 ? -13.531 -15.430 -22.541 1.00 84.62 126 GLU A O 1
ATOM 1054 N N . SER A 1 127 ? -11.807 -14.069 -22.120 1.00 85.81 127 SER A N 1
ATOM 1055 C CA . SER A 1 127 ? -12.493 -13.031 -21.361 1.00 85.81 127 SER A CA 1
ATOM 1056 C C . SER A 1 127 ? -11.824 -11.682 -21.634 1.00 85.81 127 SER A C 1
ATOM 1058 O O . SER A 1 127 ? -10.719 -11.608 -22.176 1.00 85.81 127 SER A O 1
ATOM 1060 N N . SER A 1 128 ? -12.440 -10.588 -21.185 1.00 84.69 128 SER A N 1
ATOM 1061 C CA . SER A 1 128 ? -11.886 -9.233 -21.328 1.00 84.69 128 SER A CA 1
ATOM 1062 C C . SER A 1 128 ? -10.599 -8.974 -20.528 1.00 84.69 128 SER A C 1
ATOM 1064 O O . SER A 1 128 ? -10.037 -7.874 -20.624 1.00 84.69 128 SER A O 1
ATOM 1066 N N . GLY A 1 129 ? -10.155 -9.948 -19.724 1.00 86.44 129 GLY A N 1
ATOM 1067 C CA . GLY A 1 129 ? -9.105 -9.789 -18.728 1.00 86.44 129 GLY A CA 1
ATOM 1068 C C . GLY A 1 129 ? -9.589 -9.028 -17.494 1.00 86.44 129 GLY A C 1
ATOM 1069 O O . GLY A 1 129 ? -10.529 -8.231 -17.546 1.00 86.44 129 GLY A O 1
ATOM 1070 N N . ALA A 1 130 ? -8.931 -9.273 -16.370 1.00 89.50 130 ALA A N 1
ATOM 1071 C CA . ALA A 1 130 ? -9.180 -8.580 -15.122 1.00 89.50 130 ALA A CA 1
ATOM 1072 C C . ALA A 1 130 ? -8.539 -7.189 -15.126 1.00 89.50 130 ALA A C 1
ATOM 1074 O O . ALA A 1 130 ? -7.391 -7.009 -15.537 1.00 89.50 130 ALA A O 1
ATOM 1075 N N . VAL A 1 131 ? -9.277 -6.203 -14.623 1.00 92.38 131 VAL A N 1
ATOM 1076 C CA . VAL A 1 131 ? -8.768 -4.846 -14.423 1.00 92.38 131 VAL A CA 1
ATOM 1077 C C . VAL A 1 131 ? -8.241 -4.735 -12.996 1.00 92.38 131 VAL A C 1
ATOM 1079 O O . VAL A 1 131 ? -8.994 -4.892 -12.035 1.00 92.38 131 VAL A O 1
ATOM 1082 N N . ALA A 1 132 ? -6.942 -4.474 -12.853 1.00 95.81 132 ALA A N 1
ATOM 1083 C CA . ALA A 1 132 ? -6.349 -4.198 -11.551 1.00 95.81 132 ALA A CA 1
ATOM 1084 C C . ALA A 1 132 ? -6.852 -2.845 -11.020 1.00 95.81 132 ALA A C 1
ATOM 1086 O O . ALA A 1 132 ? -6.737 -1.822 -11.697 1.00 95.81 132 ALA A O 1
ATOM 1087 N N . SER A 1 133 ? -7.421 -2.855 -9.813 1.00 96.69 133 SER A N 1
ATOM 1088 C CA . SER A 1 133 ? -7.899 -1.645 -9.142 1.00 96.69 133 SER A CA 1
ATOM 1089 C C . SER A 1 133 ? -6.741 -0.746 -8.715 1.00 96.69 133 SER A C 1
ATOM 1091 O O . SER A 1 133 ? -5.610 -1.209 -8.555 1.00 96.69 133 SER A O 1
ATOM 1093 N N . ASP A 1 134 ? -7.036 0.525 -8.442 1.00 97.56 134 ASP A N 1
ATOM 1094 C CA . ASP A 1 134 ? -6.056 1.458 -7.876 1.00 97.56 134 ASP A CA 1
ATOM 1095 C C . ASP A 1 134 ? -5.452 0.916 -6.585 1.00 97.56 134 ASP A C 1
ATOM 1097 O O . ASP A 1 134 ? -4.242 0.974 -6.409 1.00 97.56 134 ASP A O 1
ATOM 1101 N N . THR A 1 135 ? -6.261 0.298 -5.722 1.00 97.56 135 THR A N 1
ATOM 1102 C CA . THR A 1 135 ? -5.772 -0.346 -4.499 1.00 97.56 135 THR A CA 1
ATOM 1103 C C . THR A 1 135 ? -4.729 -1.426 -4.785 1.00 97.56 135 THR A C 1
ATOM 1105 O O . THR A 1 135 ? -3.699 -1.458 -4.121 1.00 97.56 135 THR A O 1
ATOM 1108 N N . LEU A 1 136 ? -4.963 -2.309 -5.763 1.00 98.44 136 LEU A N 1
ATOM 1109 C CA . LEU A 1 136 ? -3.985 -3.341 -6.112 1.00 98.44 136 LEU A CA 1
ATOM 1110 C C . LEU A 1 136 ? -2.708 -2.713 -6.681 1.00 98.44 136 LEU A C 1
ATOM 1112 O O . LEU A 1 136 ? -1.611 -3.048 -6.248 1.00 98.44 136 LEU A O 1
ATOM 1116 N N . VAL A 1 137 ? -2.849 -1.793 -7.634 1.00 98.75 137 VAL A N 1
ATOM 1117 C CA . VAL A 1 137 ? -1.704 -1.183 -8.321 1.00 98.75 137 VAL A CA 1
ATOM 1118 C C . VAL A 1 137 ? -0.854 -0.363 -7.355 1.00 98.75 137 VAL A C 1
ATOM 1120 O O . VAL A 1 137 ? 0.359 -0.521 -7.324 1.00 98.75 137 VAL A O 1
ATOM 1123 N N . THR A 1 138 ? -1.478 0.457 -6.516 1.00 98.75 138 THR A N 1
ATOM 1124 C CA . THR A 1 138 ? -0.765 1.266 -5.520 1.00 98.75 138 THR A CA 1
ATOM 1125 C C . THR A 1 138 ? -0.149 0.424 -4.408 1.00 98.75 138 THR A C 1
ATOM 1127 O O . THR A 1 138 ? 0.935 0.763 -3.953 1.00 98.75 138 THR A O 1
ATOM 1130 N N . LYS A 1 139 ? -0.740 -0.721 -4.027 1.00 98.75 139 LYS A N 1
ATOM 1131 C CA . LYS A 1 139 ? -0.059 -1.691 -3.150 1.00 98.75 139 LYS A CA 1
ATOM 1132 C C . LYS A 1 139 ? 1.198 -2.253 -3.802 1.00 98.75 139 LYS A C 1
ATOM 1134 O O . LYS A 1 139 ? 2.214 -2.345 -3.132 1.00 98.75 139 LYS A O 1
ATOM 1139 N N . ILE A 1 140 ? 1.158 -2.589 -5.091 1.00 98.88 140 ILE A N 1
ATOM 1140 C CA . ILE A 1 140 ? 2.359 -3.042 -5.809 1.00 98.88 140 ILE A CA 1
ATOM 1141 C C . ILE A 1 140 ? 3.426 -1.944 -5.776 1.00 98.88 140 ILE A C 1
ATOM 1143 O O . ILE A 1 140 ? 4.526 -2.207 -5.317 1.00 98.88 140 ILE A O 1
ATOM 1147 N N . LEU A 1 141 ? 3.084 -0.710 -6.160 1.00 98.81 141 LEU A N 1
ATOM 1148 C CA . LEU A 1 141 ? 4.025 0.420 -6.142 1.00 98.81 141 LEU A CA 1
ATOM 1149 C C . LEU A 1 141 ? 4.587 0.711 -4.738 1.00 98.81 141 LEU A C 1
ATOM 1151 O O . LEU A 1 141 ? 5.765 1.037 -4.608 1.00 98.81 141 LEU A O 1
ATOM 1155 N N . LEU A 1 142 ? 3.772 0.567 -3.689 1.00 98.69 142 LEU A N 1
ATOM 1156 C CA . LEU A 1 142 ? 4.211 0.691 -2.300 1.00 98.69 142 LEU A CA 1
ATOM 1157 C C . LEU A 1 142 ? 5.181 -0.426 -1.911 1.00 98.69 142 LEU A C 1
ATOM 1159 O O . LEU A 1 142 ? 6.232 -0.147 -1.348 1.00 98.69 142 LEU A O 1
ATOM 1163 N N . GLY A 1 143 ? 4.806 -1.684 -2.152 1.00 98.31 143 GLY A N 1
ATOM 1164 C CA . GLY A 1 143 ? 5.558 -2.868 -1.733 1.00 98.31 143 GLY A CA 1
ATOM 1165 C C . GLY A 1 143 ? 6.833 -3.121 -2.532 1.00 98.31 143 GLY A C 1
ATOM 1166 O O . GLY A 1 143 ? 7.665 -3.905 -2.088 1.00 98.31 143 GLY A O 1
ATOM 1167 N N . THR A 1 144 ? 6.985 -2.484 -3.696 1.00 98.56 144 THR A N 1
ATOM 1168 C CA . THR A 1 144 ? 8.173 -2.617 -4.546 1.00 98.56 144 THR A CA 1
ATOM 1169 C C . THR A 1 144 ? 8.978 -1.328 -4.555 1.00 98.56 144 THR A C 1
ATOM 1171 O O . THR A 1 144 ? 9.955 -1.239 -3.828 1.00 98.56 144 THR A O 1
ATOM 1174 N N . PHE A 1 145 ? 8.568 -0.299 -5.295 1.00 98.38 145 PHE A N 1
ATOM 1175 C CA . PHE A 1 145 ? 9.320 0.954 -5.386 1.00 98.38 145 PHE A CA 1
ATOM 1176 C C . PHE A 1 145 ? 9.351 1.746 -4.078 1.00 98.38 145 PHE A C 1
ATOM 1178 O O . PHE A 1 145 ? 10.298 2.490 -3.844 1.00 98.38 145 PHE A O 1
ATOM 1185 N N . GLY A 1 146 ? 8.310 1.636 -3.248 1.00 97.75 146 GLY A N 1
ATOM 1186 C CA . GLY A 1 146 ? 8.144 2.513 -2.090 1.00 97.75 146 GLY A CA 1
ATOM 1187 C C . GLY A 1 146 ? 7.822 3.957 -2.491 1.00 97.75 146 GLY A C 1
ATOM 1188 O O . GLY A 1 146 ? 8.108 4.871 -1.725 1.00 97.75 146 GLY A O 1
ATOM 1189 N N . CYS A 1 147 ? 7.243 4.185 -3.677 1.00 97.75 147 CYS A N 1
ATOM 1190 C CA . CYS A 1 147 ? 7.029 5.526 -4.245 1.00 97.75 147 CYS A CA 1
ATOM 1191 C C . CYS A 1 147 ? 5.599 6.064 -4.108 1.00 97.75 147 CYS A C 1
ATOM 1193 O O . CYS A 1 147 ? 5.304 7.197 -4.474 1.00 97.75 147 CYS A O 1
ATOM 1195 N N . THR A 1 148 ? 4.654 5.247 -3.653 1.00 97.06 148 THR A N 1
ATOM 1196 C CA . THR A 1 148 ? 3.234 5.611 -3.605 1.00 97.06 148 THR A CA 1
ATOM 1197 C C . THR A 1 148 ? 2.570 4.892 -2.437 1.00 97.06 148 THR A C 1
ATOM 1199 O O . THR A 1 148 ? 2.753 3.683 -2.334 1.00 97.06 148 THR A O 1
ATOM 1202 N N . PRO A 1 149 ? 1.803 5.575 -1.566 1.00 98.12 149 PRO A N 1
ATOM 1203 C CA . PRO A 1 149 ? 1.015 4.906 -0.531 1.00 98.12 149 PRO A CA 1
ATOM 1204 C C . PRO A 1 149 ? -0.042 3.976 -1.132 1.00 98.12 149 PRO A C 1
ATOM 1206 O O . PRO A 1 149 ? -0.484 4.192 -2.261 1.00 98.12 149 PRO A O 1
ATOM 1209 N N . ALA A 1 150 ? -0.515 2.979 -0.388 1.00 98.19 150 ALA A N 1
ATOM 1210 C CA . ALA A 1 150 ? -1.581 2.117 -0.879 1.00 98.19 150 ALA A CA 1
ATOM 1211 C C . ALA A 1 150 ? -2.935 2.829 -0.760 1.00 98.19 150 ALA A C 1
ATOM 1213 O O . ALA A 1 150 ? -3.450 2.996 0.340 1.00 98.19 150 ALA A O 1
ATOM 1214 N N . TYR A 1 151 ? -3.576 3.159 -1.885 1.00 98.31 151 TYR A N 1
ATOM 1215 C CA . TYR A 1 151 ? -4.925 3.746 -1.928 1.00 98.31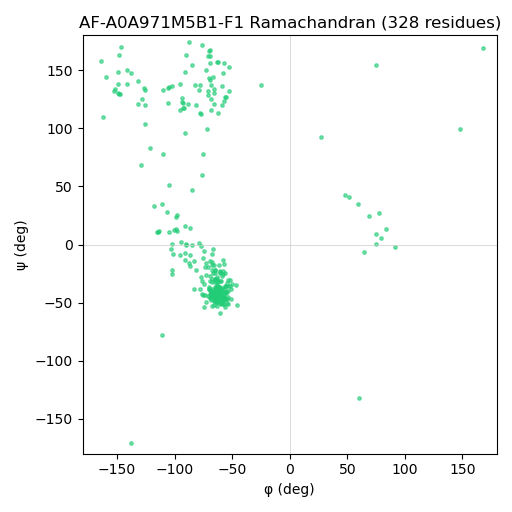 151 TYR A CA 1
ATOM 1216 C C . TYR A 1 151 ? -5.991 2.671 -1.669 1.00 98.31 151 TYR A C 1
ATOM 1218 O O . TYR A 1 151 ? -6.834 2.350 -2.512 1.00 98.31 151 TYR A O 1
ATOM 1226 N N . ASP A 1 152 ? -5.911 2.041 -0.499 1.00 96.38 152 ASP A N 1
ATOM 1227 C CA . ASP A 1 152 ? -6.971 1.211 0.045 1.00 96.38 152 ASP A CA 1
ATOM 1228 C C . ASP A 1 152 ? -7.972 2.044 0.851 1.00 96.38 152 ASP A C 1
ATOM 1230 O O . ASP A 1 152 ? -7.823 3.248 1.059 1.00 96.38 152 ASP A O 1
ATOM 1234 N N . ARG A 1 153 ? -9.048 1.391 1.288 1.00 94.62 153 ARG A N 1
ATOM 1235 C CA . ARG A 1 153 ? -10.143 2.056 1.992 1.00 94.62 153 ARG A CA 1
ATOM 1236 C C . ARG A 1 153 ? -9.685 2.782 3.260 1.00 94.62 153 ARG A C 1
ATOM 1238 O O .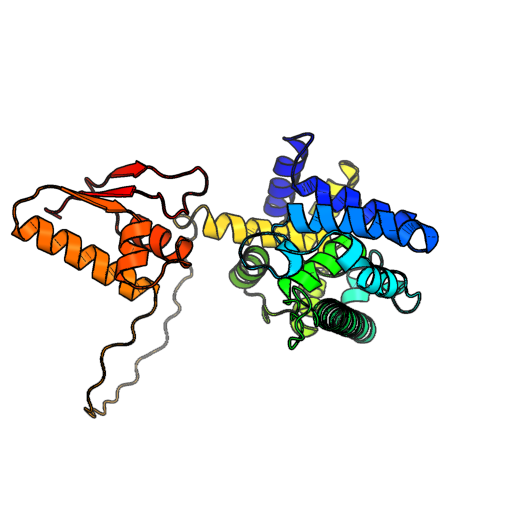 ARG A 1 153 ? -10.227 3.851 3.537 1.00 94.62 153 ARG A O 1
ATOM 1245 N N . TYR A 1 154 ? -8.747 2.223 4.027 1.00 95.88 154 TYR A N 1
ATOM 1246 C CA . TYR A 1 154 ? -8.301 2.854 5.269 1.00 95.88 154 TYR A CA 1
ATOM 1247 C C . TYR A 1 154 ? -7.438 4.067 4.959 1.00 95.88 154 TYR A C 1
ATOM 1249 O O . TYR A 1 154 ? -7.762 5.151 5.429 1.00 95.88 154 TYR A O 1
ATOM 1257 N N . PHE A 1 155 ? -6.446 3.933 4.079 1.00 98.19 155 PHE A N 1
ATOM 1258 C CA . PHE A 1 155 ? -5.640 5.076 3.654 1.00 98.19 155 PHE A CA 1
ATOM 1259 C C . PHE A 1 155 ? -6.508 6.225 3.117 1.00 98.19 155 PHE A C 1
ATOM 1261 O O . PHE A 1 155 ? -6.415 7.357 3.594 1.00 98.19 155 PHE A O 1
ATOM 1268 N N . CYS A 1 156 ? -7.430 5.923 2.193 1.00 97.19 156 CYS A N 1
ATOM 1269 C CA . CYS A 1 156 ? -8.344 6.913 1.623 1.00 97.19 156 CYS A CA 1
ATOM 1270 C C . CYS A 1 156 ? -9.249 7.558 2.684 1.00 97.19 156 CYS A C 1
ATOM 1272 O O . CYS A 1 156 ? -9.508 8.757 2.623 1.00 97.19 156 CYS A O 1
ATOM 1274 N N . SER A 1 157 ? -9.719 6.791 3.672 1.00 95.50 157 SER A N 1
ATOM 1275 C CA . SER A 1 157 ? -10.508 7.342 4.784 1.00 95.50 157 SER A CA 1
ATOM 1276 C C . SER A 1 157 ? -9.661 8.245 5.683 1.00 95.50 157 SER A C 1
ATOM 1278 O O . SER A 1 157 ? -10.135 9.297 6.107 1.00 95.50 157 SER A O 1
ATOM 1280 N N . GLY A 1 158 ? -8.400 7.878 5.926 1.00 96.50 158 GLY A N 1
ATOM 1281 C CA . GLY A 1 158 ? -7.464 8.651 6.735 1.00 96.50 158 GLY A CA 1
ATOM 1282 C C . GLY A 1 158 ? -7.115 10.001 6.121 1.00 96.50 158 GLY A C 1
ATOM 1283 O O . GLY A 1 158 ? -7.248 11.022 6.792 1.00 96.50 158 GLY A O 1
ATOM 1284 N N . ILE A 1 159 ? -6.749 10.039 4.834 1.00 97.25 159 ILE A N 1
ATOM 1285 C CA . ILE A 1 159 ? -6.494 11.313 4.135 1.00 97.25 159 ILE A CA 1
ATOM 1286 C C . ILE A 1 159 ? -7.764 12.173 4.082 1.00 97.25 159 ILE A C 1
ATOM 1288 O O . ILE A 1 159 ? -7.705 13.393 4.233 1.00 97.25 159 ILE A O 1
ATOM 1292 N N . VAL A 1 160 ? -8.934 11.536 3.931 1.00 95.44 160 VAL A N 1
ATOM 1293 C CA . VAL A 1 160 ? -10.214 12.242 3.889 1.00 95.44 160 VAL A CA 1
ATOM 1294 C C . VAL A 1 160 ? -10.519 12.939 5.208 1.00 95.44 160 VAL A C 1
ATOM 1296 O O . VAL A 1 160 ? -10.959 14.091 5.181 1.00 95.44 160 VAL A O 1
ATOM 1299 N N . ALA A 1 161 ? -10.273 12.250 6.324 1.00 94.88 161 ALA A N 1
ATOM 1300 C CA . ALA A 1 161 ? -10.551 12.723 7.674 1.00 94.88 161 ALA A CA 1
ATOM 1301 C C . ALA A 1 161 ? -9.713 13.937 8.081 1.00 94.88 161 ALA A C 1
ATOM 1303 O O . ALA A 1 161 ? -10.147 14.721 8.916 1.00 94.88 161 ALA A O 1
ATOM 1304 N N . VAL A 1 162 ? -8.546 14.124 7.463 1.00 94.00 162 VAL A N 1
ATOM 1305 C CA . VAL A 1 162 ? -7.667 15.272 7.730 1.00 94.00 162 VAL A CA 1
ATOM 1306 C C . VAL A 1 162 ? -7.812 16.393 6.701 1.00 94.00 162 VAL A C 1
ATOM 1308 O O . VAL A 1 162 ? -6.978 17.288 6.628 1.00 94.00 162 VAL A O 1
ATOM 1311 N N . GLY A 1 163 ? -8.860 16.335 5.876 1.00 93.25 163 GLY A N 1
ATOM 1312 C CA . GLY A 1 163 ? -9.175 17.381 4.904 1.00 93.25 163 GLY A CA 1
ATOM 1313 C C . GLY A 1 163 ? -8.340 17.354 3.622 1.00 93.25 163 GLY A C 1
ATOM 1314 O O . GLY A 1 163 ? -8.518 18.233 2.782 1.00 93.25 163 GLY A O 1
ATOM 1315 N N . LEU A 1 164 ? -7.484 16.348 3.400 1.00 94.25 164 LEU A N 1
ATOM 1316 C CA . LEU A 1 164 ? -6.725 16.251 2.151 1.00 94.25 164 LEU A CA 1
ATOM 1317 C C . LEU A 1 164 ? -7.640 15.870 0.985 1.00 94.25 164 LEU A C 1
ATOM 1319 O O . LEU A 1 164 ? -8.428 14.917 1.058 1.00 94.25 164 LEU A O 1
ATOM 1323 N N . ARG A 1 165 ? -7.518 16.612 -0.115 1.00 90.12 165 ARG A N 1
ATOM 1324 C CA . ARG A 1 165 ? -8.180 16.345 -1.395 1.00 90.12 165 ARG A CA 1
ATOM 1325 C C . ARG A 1 165 ? -7.223 16.659 -2.555 1.00 90.12 165 ARG A C 1
ATOM 1327 O O . ARG A 1 165 ? -6.402 17.561 -2.416 1.00 90.12 165 ARG A O 1
ATOM 1334 N N . PRO A 1 166 ? -7.350 15.966 -3.702 1.00 91.00 166 PRO A N 1
ATOM 1335 C CA . PRO A 1 166 ? -8.239 14.825 -3.944 1.00 91.00 166 PRO A CA 1
ATOM 1336 C C . PRO A 1 166 ? -7.791 13.573 -3.170 1.00 91.00 166 PRO A C 1
ATOM 1338 O O . PRO A 1 166 ? -6.626 13.453 -2.804 1.00 91.00 166 PRO A O 1
ATOM 1341 N N . SER A 1 167 ? -8.719 12.650 -2.902 1.00 89.56 167 SER A N 1
ATOM 1342 C CA . SER A 1 167 ? -8.448 11.394 -2.175 1.00 89.56 167 SER A CA 1
ATOM 1343 C C . SER A 1 167 ? -8.340 10.159 -3.077 1.00 89.56 167 SER A C 1
ATOM 1345 O O . SER A 1 167 ? -8.139 9.047 -2.597 1.00 89.56 167 SER A O 1
ATOM 1347 N N . SER A 1 168 ? -8.482 10.342 -4.390 1.00 94.56 168 SER A N 1
ATOM 1348 C CA . SER A 1 168 ? -8.278 9.304 -5.400 1.00 94.56 168 SER A CA 1
ATOM 1349 C C . SER A 1 168 ? -6.835 9.300 -5.896 1.00 94.56 168 SER A C 1
ATOM 1351 O O . SER A 1 168 ? -6.211 10.359 -6.003 1.00 94.56 168 SER A O 1
ATOM 1353 N N . PHE A 1 169 ? -6.334 8.123 -6.271 1.00 98.19 169 PHE A N 1
ATOM 1354 C CA . PHE A 1 169 ? -4.995 7.972 -6.832 1.00 98.19 169 PHE A CA 1
ATOM 1355 C C . PHE A 1 169 ? -4.825 8.837 -8.089 1.00 98.19 169 PHE A C 1
ATOM 1357 O O . PHE A 1 169 ? -5.599 8.745 -9.040 1.00 98.19 169 PHE A O 1
ATOM 1364 N N . GLY A 1 170 ? -3.819 9.709 -8.082 1.00 97.25 170 GLY A N 1
ATOM 1365 C CA . GLY A 1 170 ? -3.558 10.647 -9.168 1.00 97.25 170 GLY A CA 1
ATOM 1366 C C . GLY A 1 170 ? -2.545 11.716 -8.771 1.00 97.25 170 GLY A C 1
ATOM 1367 O O . GLY A 1 170 ? -2.232 11.873 -7.590 1.00 97.25 170 GLY A O 1
ATOM 1368 N N . LYS A 1 171 ? -2.064 12.487 -9.757 1.00 97.25 171 LYS A N 1
ATOM 1369 C CA . LYS A 1 171 ? -1.020 13.511 -9.552 1.00 97.25 171 LYS A CA 1
ATOM 1370 C C . LYS A 1 171 ? -1.372 14.494 -8.436 1.00 97.25 171 LYS A C 1
ATOM 1372 O O . LYS A 1 171 ? -0.540 14.766 -7.584 1.00 97.25 171 LYS A O 1
ATOM 1377 N N . GLY A 1 172 ? -2.615 14.983 -8.416 1.00 96.00 172 GLY A N 1
ATOM 1378 C CA . GLY A 1 172 ? -3.066 15.949 -7.411 1.00 96.00 172 GLY A CA 1
ATOM 1379 C C . GLY A 1 172 ? -2.995 15.406 -5.982 1.00 96.00 172 GLY A C 1
ATOM 1380 O O . GLY A 1 172 ? -2.529 16.107 -5.091 1.00 96.00 172 GLY A O 1
ATOM 1381 N N . SER A 1 173 ? -3.401 14.149 -5.769 1.00 97.12 173 SER A N 1
ATOM 1382 C CA . SER A 1 173 ? -3.370 13.530 -4.438 1.00 97.12 173 SER A CA 1
ATOM 1383 C C . SER A 1 173 ? -1.935 13.247 -3.989 1.00 97.12 173 SER A C 1
ATOM 1385 O O . SER A 1 173 ? -1.556 13.595 -2.873 1.00 97.12 173 SER A O 1
ATOM 1387 N N . LEU A 1 174 ? -1.099 12.710 -4.886 1.00 97.56 174 LEU A N 1
ATOM 1388 C CA . LEU A 1 174 ? 0.319 12.453 -4.615 1.00 97.56 174 LEU A CA 1
ATOM 1389 C C . LEU A 1 174 ? 1.092 13.741 -4.295 1.00 97.56 174 LEU A C 1
ATOM 1391 O O . LEU A 1 174 ? 1.827 13.777 -3.312 1.00 97.56 174 LEU A O 1
ATOM 1395 N N . ALA A 1 175 ? 0.875 14.813 -5.062 1.00 95.81 175 ALA A N 1
ATOM 1396 C CA . ALA A 1 175 ? 1.504 16.107 -4.809 1.00 95.81 175 ALA A CA 1
ATOM 1397 C C . ALA A 1 175 ? 1.054 16.714 -3.469 1.00 95.81 175 ALA A C 1
ATOM 1399 O O . ALA A 1 175 ? 1.878 17.239 -2.723 1.00 95.81 175 ALA A O 1
ATOM 1400 N N . ALA A 1 176 ? -0.239 16.618 -3.135 1.00 96.44 176 ALA A N 1
ATOM 1401 C CA . ALA A 1 176 ? -0.757 17.085 -1.850 1.00 96.44 176 ALA A CA 1
ATOM 1402 C C . ALA A 1 176 ? -0.129 16.326 -0.668 1.00 96.44 176 ALA A C 1
ATOM 1404 O O . ALA A 1 176 ? 0.258 16.942 0.323 1.00 96.44 176 ALA A O 1
ATOM 1405 N N . LEU A 1 177 ? 0.025 15.005 -0.795 1.00 97.75 177 LEU A N 1
ATOM 1406 C CA . LEU A 1 177 ? 0.684 14.163 0.205 1.00 97.75 177 LEU A CA 1
ATOM 1407 C C . LEU A 1 177 ? 2.170 14.499 0.363 1.00 97.75 177 LEU A C 1
ATOM 1409 O O . LEU A 1 177 ? 2.640 14.623 1.491 1.00 97.75 177 LEU A O 1
ATOM 1413 N N . ALA A 1 178 ? 2.893 14.686 -0.743 1.00 97.06 178 ALA A N 1
ATOM 1414 C CA . ALA A 1 178 ? 4.301 15.073 -0.716 1.00 97.06 178 ALA A CA 1
ATOM 1415 C C . ALA A 1 178 ? 4.495 16.445 -0.053 1.00 97.06 178 ALA A C 1
ATOM 1417 O O . ALA A 1 178 ? 5.351 16.604 0.815 1.00 97.06 178 ALA A O 1
ATOM 1418 N N . ASN A 1 179 ? 3.647 17.420 -0.394 1.00 96.62 179 ASN A N 1
ATOM 1419 C CA . ASN A 1 179 ? 3.664 18.732 0.249 1.00 96.62 179 ASN A CA 1
ATOM 1420 C C . ASN A 1 179 ? 3.393 18.628 1.752 1.00 96.62 179 ASN A C 1
ATOM 1422 O O . ASN A 1 179 ? 4.111 19.242 2.539 1.00 96.62 179 ASN A O 1
ATOM 1426 N N . LEU A 1 180 ? 2.398 17.836 2.163 1.00 97.25 180 LEU A N 1
ATOM 1427 C CA . LEU A 1 180 ? 2.116 17.633 3.581 1.00 97.25 180 LEU A CA 1
ATOM 1428 C C . LEU A 1 180 ? 3.302 16.988 4.313 1.00 97.25 180 LEU A C 1
ATOM 1430 O O . LEU A 1 180 ? 3.677 17.470 5.380 1.00 97.25 180 LEU A O 1
ATOM 1434 N N . TYR A 1 181 ? 3.901 15.940 3.737 1.00 97.75 181 TYR A N 1
ATOM 1435 C CA . TYR A 1 181 ? 5.071 15.266 4.306 1.00 97.75 181 TYR A CA 1
ATOM 1436 C C . TYR A 1 181 ? 6.211 16.249 4.587 1.00 97.75 181 TYR A C 1
ATOM 1438 O O . TYR A 1 181 ? 6.771 16.256 5.677 1.00 97.75 181 TYR A O 1
ATOM 1446 N N . MET A 1 182 ? 6.514 17.118 3.619 1.00 96.56 182 MET A N 1
ATOM 1447 C CA . MET A 1 182 ? 7.620 18.072 3.722 1.00 96.56 182 MET A CA 1
ATOM 1448 C C . MET A 1 182 ? 7.357 19.235 4.683 1.00 96.56 182 MET A C 1
ATOM 1450 O O . MET A 1 182 ? 8.299 19.847 5.175 1.00 96.56 182 MET A O 1
ATOM 1454 N N . THR A 1 183 ? 6.092 19.601 4.897 1.00 96.56 183 THR A N 1
ATOM 1455 C CA . THR A 1 183 ? 5.733 20.832 5.627 1.00 96.56 183 THR A CA 1
ATOM 1456 C C . THR A 1 183 ? 5.285 20.586 7.057 1.00 96.56 183 THR A C 1
ATOM 1458 O O . THR A 1 183 ? 5.410 21.481 7.891 1.00 96.56 183 THR A O 1
ATOM 1461 N N . HIS A 1 184 ? 4.763 19.398 7.368 1.00 97.75 184 HIS A N 1
ATOM 1462 C CA . HIS A 1 184 ? 4.228 19.118 8.691 1.00 97.75 184 HIS A CA 1
ATOM 1463 C C . HIS A 1 184 ? 5.298 18.490 9.610 1.00 97.75 184 HIS A C 1
ATOM 1465 O O . HIS A 1 184 ? 5.792 17.398 9.318 1.00 97.75 184 HIS A O 1
ATOM 1471 N N . PRO A 1 185 ? 5.612 19.100 10.772 1.00 97.44 185 PRO A N 1
ATOM 1472 C CA . PRO A 1 185 ? 6.759 18.718 11.610 1.00 97.44 185 PRO A CA 1
ATOM 1473 C C . PRO A 1 185 ? 6.689 17.290 12.171 1.00 97.44 185 PRO A C 1
ATOM 1475 O O . PRO A 1 185 ? 7.724 16.664 12.389 1.00 97.44 185 PRO A O 1
ATOM 1478 N N . ASP A 1 186 ? 5.482 16.746 12.370 1.00 98.25 186 ASP A N 1
ATOM 1479 C CA . ASP A 1 186 ? 5.303 15.354 12.811 1.00 98.25 186 ASP A CA 1
ATOM 1480 C C . ASP A 1 186 ? 6.020 14.330 11.912 1.00 98.25 186 ASP A C 1
ATOM 1482 O O . ASP A 1 186 ? 6.467 13.312 12.434 1.00 98.25 186 ASP A O 1
ATOM 1486 N N . PHE A 1 187 ? 6.126 14.564 10.596 1.00 98.12 187 PHE A N 1
ATOM 1487 C CA . PHE A 1 187 ? 6.777 13.610 9.689 1.00 98.12 187 PHE A CA 1
ATOM 1488 C C . PHE A 1 187 ? 8.295 13.616 9.854 1.00 98.12 187 PHE A C 1
ATOM 1490 O O . PHE A 1 187 ? 8.877 12.545 9.984 1.00 98.12 187 PHE A O 1
ATOM 1497 N N . ALA A 1 188 ? 8.916 14.794 9.967 1.00 97.00 188 ALA A N 1
ATOM 1498 C CA . ALA A 1 188 ? 10.345 14.905 10.261 1.00 97.00 188 ALA A CA 1
ATOM 1499 C C . ALA A 1 188 ? 10.692 14.261 11.615 1.00 97.00 188 ALA A C 1
ATOM 1501 O O . ALA A 1 188 ? 11.629 13.470 11.717 1.00 97.00 188 ALA A O 1
ATOM 1502 N N . LYS A 1 189 ? 9.874 14.523 12.644 1.00 97.81 189 LYS A N 1
ATOM 1503 C CA . LYS A 1 189 ? 10.024 13.899 13.966 1.00 97.81 189 LYS A CA 1
ATOM 1504 C C . LYS A 1 189 ? 9.872 12.373 13.904 1.00 97.81 189 LYS A C 1
ATOM 1506 O O . LYS A 1 189 ? 10.607 11.637 14.566 1.00 97.81 189 LYS A O 1
ATOM 1511 N N . ALA A 1 190 ? 8.896 11.885 13.136 1.00 97.88 190 ALA A N 1
ATOM 1512 C CA . ALA A 1 190 ? 8.678 10.455 12.960 1.00 97.88 190 ALA A CA 1
ATOM 1513 C C . ALA A 1 190 ? 9.858 9.798 12.238 1.00 97.88 190 ALA A C 1
ATOM 1515 O O . ALA A 1 190 ? 10.303 8.745 12.675 1.00 97.88 190 ALA A O 1
ATOM 1516 N N . GLU A 1 191 ? 10.394 10.425 11.191 1.00 96.38 191 GLU A N 1
ATOM 1517 C CA . GLU A 1 191 ? 11.551 9.933 10.438 1.00 96.38 191 GLU A CA 1
ATOM 1518 C C . GLU A 1 191 ? 12.791 9.776 11.332 1.00 96.38 191 GLU A C 1
ATOM 1520 O O . GLU A 1 191 ? 13.417 8.717 11.331 1.00 96.38 191 GLU A O 1
ATOM 1525 N N . GLU A 1 192 ? 13.099 10.769 12.172 1.00 96.81 192 GLU A N 1
ATOM 1526 C CA . GLU A 1 192 ? 14.189 10.682 13.157 1.00 96.81 192 GLU A CA 1
ATOM 1527 C C . GLU A 1 192 ? 13.980 9.516 14.139 1.00 96.81 192 GLU A C 1
ATOM 1529 O O . GLU A 1 192 ? 14.886 8.717 14.396 1.00 96.81 192 GLU A O 1
ATOM 1534 N N . THR A 1 193 ? 12.753 9.367 14.640 1.00 97.69 193 THR A N 1
ATOM 1535 C CA . THR A 1 193 ? 12.411 8.295 15.585 1.00 97.69 193 THR A CA 1
ATOM 1536 C C . THR A 1 193 ? 12.513 6.917 14.930 1.00 97.69 193 THR A C 1
ATOM 1538 O O . THR A 1 193 ? 13.063 5.990 15.521 1.00 97.69 193 THR A O 1
ATOM 1541 N N . LEU A 1 194 ? 12.038 6.776 13.693 1.00 96.44 194 LEU A N 1
ATOM 1542 C CA . LEU A 1 194 ? 12.136 5.547 12.908 1.00 96.44 194 LEU A CA 1
ATOM 1543 C C . LEU A 1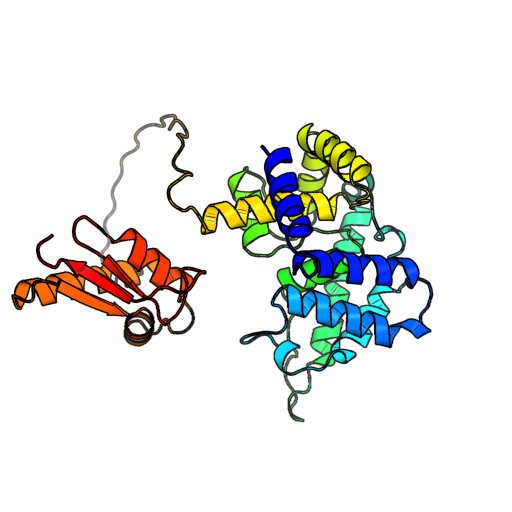 194 ? 13.598 5.165 12.655 1.00 96.44 194 LEU A C 1
ATOM 1545 O O . LEU A 1 194 ? 13.978 4.025 12.922 1.00 96.44 194 LEU A O 1
ATOM 1549 N N . ARG A 1 195 ? 14.437 6.128 12.255 1.00 95.50 195 ARG A N 1
ATOM 1550 C CA . ARG A 1 195 ? 15.874 5.904 12.044 1.00 95.50 195 ARG A CA 1
ATOM 1551 C C . ARG A 1 195 ? 16.588 5.450 13.310 1.00 95.50 195 ARG A C 1
ATOM 1553 O O . ARG A 1 195 ? 17.368 4.505 13.251 1.00 95.50 195 ARG A O 1
ATOM 1560 N N . SER A 1 196 ? 16.292 6.050 14.466 1.00 95.25 196 SER A N 1
ATOM 1561 C CA . SER A 1 196 ? 16.885 5.608 15.744 1.00 95.25 196 SER A CA 1
ATOM 1562 C C . SER A 1 196 ? 16.470 4.186 16.156 1.00 95.25 196 SER A C 1
ATOM 1564 O O . SER A 1 196 ? 17.189 3.530 16.906 1.00 95.25 196 SER A O 1
ATOM 1566 N N . LYS A 1 197 ? 15.347 3.686 15.625 1.00 92.56 197 LYS A N 1
ATOM 1567 C CA . LYS A 1 197 ? 14.880 2.298 15.762 1.00 92.56 197 LYS A CA 1
ATOM 1568 C C . LYS A 1 197 ? 15.392 1.358 14.657 1.00 92.56 197 LYS A C 1
ATOM 1570 O O . LYS A 1 197 ? 15.058 0.179 14.677 1.00 92.56 197 LYS A O 1
ATOM 1575 N N . GLY A 1 198 ? 16.194 1.852 13.711 1.00 92.25 198 GLY A N 1
ATOM 1576 C CA . GLY A 1 198 ? 16.738 1.062 12.600 1.00 92.25 198 GLY A CA 1
ATOM 1577 C C . GLY A 1 198 ? 15.804 0.913 11.395 1.00 92.25 198 GLY A C 1
ATOM 1578 O O . GLY A 1 198 ? 16.066 0.080 10.532 1.00 92.25 198 GLY A O 1
ATOM 1579 N N . PHE A 1 199 ? 14.731 1.704 11.315 1.00 92.62 199 PHE A N 1
ATOM 1580 C CA . PHE A 1 199 ? 13.838 1.723 10.158 1.00 92.62 199 PHE A CA 1
ATOM 1581 C C . PHE A 1 199 ? 14.246 2.818 9.168 1.00 92.62 199 PHE A C 1
ATOM 1583 O O . PHE A 1 199 ? 14.246 4.001 9.514 1.00 92.62 199 PHE A O 1
ATOM 1590 N N . ASP A 1 200 ? 14.525 2.427 7.923 1.00 91.19 200 ASP A N 1
ATOM 1591 C CA . ASP A 1 200 ? 14.779 3.342 6.805 1.00 91.19 200 ASP A CA 1
ATOM 1592 C C . ASP A 1 200 ? 13.612 3.294 5.809 1.00 91.19 200 ASP A C 1
ATOM 1594 O O . ASP A 1 200 ? 13.636 2.601 4.792 1.00 91.19 200 ASP A O 1
ATOM 1598 N N . TYR A 1 201 ? 12.518 3.966 6.170 1.00 96.12 201 TYR A N 1
ATOM 1599 C CA . TYR A 1 201 ? 11.288 3.963 5.384 1.00 96.12 201 TYR A CA 1
ATOM 1600 C C . TYR A 1 201 ? 11.198 5.153 4.443 1.00 96.12 201 TYR A C 1
ATOM 1602 O O . TYR A 1 201 ? 11.440 6.295 4.830 1.00 96.12 201 TYR A O 1
ATOM 1610 N N . SER A 1 202 ? 10.738 4.887 3.219 1.00 96.69 202 SER A N 1
ATOM 1611 C CA . SER A 1 202 ? 10.454 5.940 2.251 1.00 96.69 202 SER A CA 1
ATOM 1612 C C . SER A 1 202 ? 9.333 6.875 2.738 1.00 96.69 202 SER A C 1
ATOM 1614 O O . SER A 1 202 ? 8.448 6.454 3.500 1.00 96.69 202 SER A O 1
ATOM 1616 N N . PRO A 1 203 ? 9.270 8.120 2.228 1.00 97.50 203 PRO A N 1
ATOM 1617 C CA . PRO A 1 203 ? 8.173 9.037 2.534 1.00 97.50 203 PRO A CA 1
ATOM 1618 C C . PRO A 1 203 ? 6.793 8.432 2.255 1.00 97.50 203 PRO A C 1
ATOM 1620 O O . PRO A 1 203 ? 5.867 8.579 3.053 1.00 97.50 203 PRO A O 1
ATOM 1623 N N . ALA A 1 204 ? 6.649 7.687 1.153 1.00 97.62 204 ALA A N 1
ATOM 1624 C CA . ALA A 1 204 ? 5.388 7.035 0.817 1.00 97.62 204 ALA A CA 1
ATOM 1625 C C . ALA A 1 204 ? 5.000 5.961 1.841 1.00 97.62 204 ALA A C 1
ATOM 1627 O O . ALA A 1 204 ? 3.818 5.840 2.165 1.00 97.62 204 ALA A O 1
ATOM 1628 N N . LYS A 1 205 ? 5.970 5.212 2.383 1.00 98.00 205 LYS A N 1
ATOM 1629 C CA . LYS A 1 205 ? 5.710 4.225 3.432 1.00 98.00 205 LYS A CA 1
ATOM 1630 C C . LYS A 1 205 ? 5.303 4.890 4.746 1.00 98.00 205 LYS A C 1
ATOM 1632 O O . LYS A 1 205 ? 4.360 4.430 5.386 1.00 98.00 205 LYS A O 1
ATOM 1637 N N . ILE A 1 206 ? 5.946 5.990 5.128 1.00 98.31 206 ILE A N 1
ATOM 1638 C CA . ILE A 1 206 ? 5.588 6.740 6.342 1.00 98.31 206 ILE A CA 1
ATOM 1639 C C . ILE A 1 206 ? 4.176 7.337 6.225 1.00 98.31 206 ILE A C 1
ATOM 1641 O O . ILE A 1 206 ? 3.368 7.209 7.150 1.00 98.31 206 ILE A O 1
ATOM 1645 N N . LEU A 1 207 ? 3.847 7.929 5.073 1.00 98.44 207 LEU A N 1
ATOM 1646 C CA . LEU A 1 207 ? 2.498 8.418 4.772 1.00 98.44 207 LEU A CA 1
ATOM 1647 C C . LEU A 1 207 ? 1.464 7.284 4.809 1.00 98.44 207 LEU A C 1
ATOM 1649 O O . LEU A 1 207 ? 0.398 7.456 5.400 1.00 98.44 207 LEU A O 1
ATOM 1653 N N . ASP A 1 208 ? 1.783 6.133 4.208 1.00 98.44 208 ASP A N 1
ATOM 1654 C CA . ASP A 1 208 ? 0.934 4.939 4.221 1.00 98.44 208 ASP A CA 1
ATOM 1655 C C . ASP A 1 208 ? 0.618 4.500 5.652 1.00 98.44 208 ASP A C 1
ATOM 1657 O O . ASP A 1 208 ? -0.554 4.451 6.014 1.00 98.44 208 ASP A O 1
ATOM 1661 N N . MET A 1 209 ? 1.636 4.292 6.495 1.00 98.25 209 MET A N 1
ATOM 1662 C CA . MET A 1 209 ? 1.454 3.904 7.901 1.00 98.25 209 MET A CA 1
ATOM 1663 C C . MET A 1 209 ? 0.560 4.892 8.656 1.00 98.25 209 MET A C 1
ATOM 1665 O O . MET A 1 209 ? -0.378 4.488 9.344 1.00 98.25 209 MET A O 1
ATOM 1669 N N . CYS A 1 210 ? 0.825 6.190 8.491 1.00 98.62 210 CYS A N 1
ATOM 1670 C CA . CYS A 1 210 ? 0.091 7.255 9.162 1.00 98.62 210 CYS A CA 1
ATOM 1671 C C . CYS A 1 210 ? -1.402 7.239 8.806 1.00 98.62 210 CYS A C 1
ATOM 1673 O O . CYS A 1 210 ? -2.265 7.098 9.677 1.00 98.62 210 CYS A O 1
ATOM 1675 N N . PHE A 1 211 ? -1.725 7.366 7.517 1.00 98.44 211 PHE A N 1
ATOM 1676 C CA . PHE A 1 211 ? -3.113 7.512 7.080 1.00 98.44 211 PHE A CA 1
ATOM 1677 C C . PHE A 1 211 ? -3.878 6.198 7.090 1.00 98.44 211 PHE A C 1
ATOM 1679 O O . PHE A 1 211 ? -5.087 6.203 7.330 1.00 98.44 211 PHE A O 1
ATOM 1686 N N . TRP A 1 212 ? -3.192 5.070 6.909 1.00 97.44 212 TRP A N 1
ATOM 1687 C CA . TRP A 1 212 ? -3.788 3.765 7.143 1.00 97.44 212 TRP A CA 1
ATOM 1688 C C . TRP A 1 212 ? -4.227 3.623 8.602 1.00 97.44 212 TRP A C 1
ATOM 1690 O O . TRP A 1 212 ? -5.371 3.239 8.837 1.00 97.44 212 TRP A O 1
ATOM 1700 N N . GLN A 1 213 ? -3.384 4.002 9.574 1.00 96.94 213 GLN A N 1
ATOM 1701 C CA . GLN A 1 213 ? -3.738 3.917 10.995 1.00 96.94 213 GLN A CA 1
ATOM 1702 C C . GLN A 1 213 ? -4.901 4.852 11.346 1.00 96.94 213 GLN A C 1
ATOM 1704 O O . GLN A 1 213 ? -5.833 4.432 12.025 1.00 96.94 213 GLN A O 1
ATOM 1709 N N . ILE A 1 214 ? -4.912 6.087 10.829 1.00 96.12 214 ILE A N 1
ATOM 1710 C CA . ILE A 1 214 ? -6.047 7.010 11.015 1.00 96.12 214 ILE A CA 1
ATOM 1711 C C . ILE A 1 214 ? -7.343 6.388 10.480 1.00 96.12 214 ILE A C 1
ATOM 1713 O O . ILE A 1 214 ? -8.359 6.372 11.174 1.00 96.12 214 ILE A O 1
ATOM 1717 N N . GLY A 1 215 ? -7.320 5.855 9.256 1.00 95.44 215 GLY A N 1
ATOM 1718 C CA . GLY A 1 215 ? -8.480 5.198 8.657 1.00 95.44 215 GLY A CA 1
ATOM 1719 C C . GLY A 1 215 ? -8.927 3.942 9.399 1.00 95.44 215 GLY A C 1
ATOM 1720 O O . GLY A 1 215 ? -10.126 3.689 9.523 1.00 95.44 215 GLY A O 1
ATOM 1721 N N . TYR A 1 216 ? -7.970 3.160 9.897 1.00 92.31 216 TYR A N 1
ATOM 1722 C CA . TYR A 1 216 ? -8.231 1.977 10.704 1.00 92.31 216 TYR A CA 1
ATOM 1723 C C . TYR A 1 216 ? -8.916 2.344 12.022 1.00 92.31 216 TYR A C 1
ATOM 1725 O O . TYR A 1 216 ? -9.921 1.722 12.375 1.00 92.31 216 TYR A O 1
ATOM 1733 N N . ASP A 1 217 ? -8.424 3.377 12.709 1.00 90.19 217 ASP A N 1
ATOM 1734 C CA . ASP A 1 217 ? -8.992 3.861 13.966 1.00 90.19 217 ASP A CA 1
ATOM 1735 C C . ASP A 1 217 ? -10.427 4.348 13.757 1.00 90.19 217 ASP A C 1
ATOM 1737 O O . ASP A 1 217 ? -11.326 3.893 14.452 1.00 90.19 217 ASP A O 1
ATOM 1741 N N . LEU A 1 218 ? -10.681 5.160 12.726 1.00 88.12 218 LEU A N 1
ATOM 1742 C CA . LEU A 1 218 ? -12.030 5.642 12.384 1.00 88.12 218 LEU A CA 1
ATOM 1743 C C . LEU A 1 218 ? -13.053 4.513 12.208 1.00 88.12 218 LEU A C 1
ATOM 1745 O O . LEU A 1 218 ? -14.228 4.659 12.545 1.00 88.12 218 LEU A O 1
ATOM 1749 N N . GLU A 1 219 ? -12.619 3.383 11.656 1.00 78.25 219 GLU A N 1
ATOM 1750 C CA . GLU A 1 219 ? -13.477 2.222 11.445 1.00 78.25 219 GLU A CA 1
ATOM 1751 C C . GLU A 1 219 ? -13.560 1.260 12.632 1.00 78.25 219 GLU A C 1
ATOM 1753 O O . GLU A 1 219 ? -14.458 0.405 12.632 1.00 78.25 219 GLU A O 1
ATOM 1758 N N . SER A 1 220 ? -12.631 1.366 13.582 1.00 67.69 220 SER A N 1
ATOM 1759 C CA . SER A 1 220 ? -12.506 0.498 14.759 1.00 67.69 220 SER A CA 1
ATOM 1760 C C . SER A 1 220 ? -13.041 1.158 16.033 1.00 67.69 220 SER A C 1
ATOM 1762 O O . SER A 1 220 ? -13.450 0.452 16.949 1.00 67.69 220 SER A O 1
ATOM 1764 N N . THR A 1 221 ? -13.115 2.491 16.072 1.00 55.44 221 THR A N 1
ATOM 1765 C CA . THR A 1 221 ? -13.698 3.288 17.160 1.00 55.44 221 THR A CA 1
ATOM 1766 C C . THR A 1 221 ? -14.707 4.317 16.620 1.00 55.44 221 THR A C 1
ATOM 1768 O O . THR A 1 221 ? -14.475 5.526 16.696 1.00 55.44 221 THR A O 1
ATOM 1771 N N . PRO A 1 222 ? -15.875 3.881 16.097 1.00 48.34 222 PRO A N 1
ATOM 1772 C CA . PRO A 1 222 ? -16.880 4.791 15.533 1.00 48.34 222 PRO A CA 1
ATOM 1773 C C . PRO A 1 222 ? -17.389 5.877 16.501 1.00 48.34 222 PRO A C 1
ATOM 1775 O O . PRO A 1 222 ? -17.971 6.860 16.043 1.00 48.34 222 PRO A O 1
ATOM 1778 N N . ASP A 1 223 ? -17.173 5.707 17.810 1.00 37.84 223 ASP A N 1
ATOM 1779 C CA . ASP A 1 223 ? -17.759 6.536 18.868 1.00 37.84 223 ASP A CA 1
ATOM 1780 C C . ASP A 1 223 ? -16.864 7.697 19.355 1.00 37.84 223 ASP A C 1
ATOM 1782 O O . ASP A 1 223 ? -17.350 8.566 20.073 1.00 37.84 223 ASP A O 1
ATOM 1786 N N . LEU A 1 224 ? -15.587 7.783 18.945 1.00 35.81 224 LEU A N 1
ATOM 1787 C CA . LEU A 1 224 ? -14.628 8.773 19.486 1.00 35.81 224 LEU A CA 1
ATOM 1788 C C . LEU A 1 224 ? -14.336 9.987 18.581 1.00 35.81 224 LEU A C 1
ATOM 1790 O O . LEU A 1 224 ? -13.635 10.901 19.004 1.00 35.81 224 LEU A O 1
ATOM 1794 N N . VAL A 1 225 ? -14.883 10.050 17.360 1.00 34.84 225 VAL A N 1
ATOM 1795 C CA . VAL A 1 225 ? -14.614 11.155 16.402 1.00 34.84 225 VAL A CA 1
ATOM 1796 C C . VAL A 1 225 ? -15.738 12.202 16.349 1.00 34.84 225 VAL A C 1
ATOM 1798 O O . VAL A 1 225 ? -15.739 13.105 15.519 1.00 34.84 225 VAL A O 1
ATOM 1801 N N . ARG A 1 226 ? -16.673 12.181 17.306 1.00 34.31 226 ARG A N 1
ATOM 1802 C CA . ARG A 1 226 ? -17.551 13.335 17.579 1.00 34.31 226 ARG A CA 1
ATOM 1803 C C . ARG A 1 226 ? -16.887 14.341 18.531 1.00 34.31 226 ARG A C 1
ATOM 1805 O O . ARG A 1 226 ? -17.520 14.796 19.474 1.00 34.31 226 ARG A O 1
ATOM 1812 N N . LEU A 1 227 ? -15.626 14.694 18.290 1.00 30.19 227 LEU A N 1
ATOM 1813 C CA . LEU A 1 227 ? -15.036 15.891 18.892 1.00 30.19 227 LEU A CA 1
ATOM 1814 C C . LEU A 1 227 ? -15.260 17.062 17.931 1.00 30.19 227 LEU A C 1
ATOM 1816 O O . LEU A 1 227 ? -14.577 17.208 16.924 1.00 30.19 227 LEU A O 1
ATOM 1820 N N . GLU A 1 228 ? -16.339 17.784 18.232 1.00 31.31 228 GLU A N 1
ATOM 1821 C CA . GLU A 1 228 ? -16.589 19.210 18.000 1.00 31.31 228 GLU A CA 1
ATOM 1822 C C . GLU A 1 228 ? -15.847 19.867 16.824 1.00 31.31 228 GLU A C 1
ATOM 1824 O O . GLU A 1 228 ? -14.774 20.445 16.969 1.00 31.31 228 GLU A O 1
ATOM 1829 N N . ILE A 1 229 ? -16.502 19.876 15.660 1.00 27.19 229 ILE A N 1
ATOM 1830 C CA . ILE A 1 229 ? -16.303 20.940 14.671 1.00 27.19 229 ILE A CA 1
ATOM 1831 C C . ILE A 1 229 ? -17.362 22.008 14.983 1.00 27.19 229 ILE A C 1
ATOM 1833 O O . ILE A 1 229 ? -18.556 21.692 14.894 1.00 27.19 229 ILE A O 1
ATOM 1837 N N . PRO A 1 230 ? -16.985 23.246 15.350 1.00 27.58 230 PRO A N 1
ATOM 1838 C CA . PRO A 1 230 ? -17.937 24.338 15.489 1.00 27.58 230 PRO A CA 1
ATOM 1839 C C . PRO A 1 230 ? -18.650 24.550 14.151 1.00 27.58 230 PRO A C 1
ATOM 1841 O O . PRO A 1 230 ? -18.018 24.815 13.130 1.00 27.58 230 PRO A O 1
ATOM 1844 N N . LYS A 1 231 ? -19.978 24.399 14.139 1.00 30.97 231 LYS A N 1
ATOM 1845 C CA . LYS A 1 231 ? -20.796 24.819 13.001 1.00 30.97 231 LYS A CA 1
ATOM 1846 C C . LYS A 1 231 ? -20.829 26.342 12.991 1.00 30.97 231 LYS A C 1
ATOM 1848 O O . LYS A 1 231 ? -21.608 26.937 13.730 1.00 30.97 231 LYS A O 1
ATOM 1853 N N . GLU A 1 232 ? -20.008 26.964 12.155 1.00 28.95 232 GLU A N 1
ATOM 1854 C CA . GLU A 1 232 ? -20.279 28.335 11.741 1.00 28.95 232 GLU A CA 1
ATOM 1855 C C . GLU A 1 232 ? -21.566 28.364 10.913 1.00 28.95 232 GLU A C 1
ATOM 1857 O O . GLU A 1 232 ? -21.807 27.534 10.031 1.00 28.95 232 GLU A O 1
ATOM 1862 N N . ALA A 1 233 ? -22.433 29.293 11.298 1.00 30.06 233 ALA A N 1
ATOM 1863 C CA . ALA A 1 233 ? -23.729 29.531 10.703 1.00 30.06 233 ALA A CA 1
ATOM 1864 C C . ALA A 1 233 ? -23.581 30.055 9.272 1.00 30.06 233 ALA A C 1
ATOM 1866 O O . ALA A 1 233 ? -22.723 30.889 8.998 1.00 30.06 233 ALA A O 1
ATOM 1867 N N . ASN A 1 234 ? -24.490 29.652 8.386 1.00 27.70 234 ASN A N 1
ATOM 1868 C CA . ASN A 1 234 ? -24.844 30.495 7.253 1.00 27.70 234 ASN A CA 1
ATOM 1869 C C . ASN A 1 234 ? -26.363 30.487 7.031 1.00 27.70 234 ASN A C 1
ATOM 1871 O O . ASN A 1 234 ? -27.022 29.501 7.378 1.00 27.70 234 ASN A O 1
ATOM 1875 N N . PRO A 1 235 ? -26.925 31.607 6.545 1.00 31.50 235 PRO A N 1
ATOM 1876 C CA . PRO A 1 235 ? -28.310 31.967 6.789 1.00 31.50 235 PRO A CA 1
ATOM 1877 C C . PRO A 1 235 ? -29.297 31.434 5.745 1.00 31.50 235 PRO A C 1
ATOM 1879 O O . PRO A 1 235 ? -28.957 31.039 4.635 1.00 31.50 235 PRO A O 1
ATOM 1882 N N . VAL A 1 236 ? -30.541 31.480 6.210 1.00 28.89 236 VAL A N 1
ATOM 1883 C CA . VAL A 1 236 ? -31.858 31.359 5.580 1.00 28.89 236 VAL A CA 1
ATOM 1884 C C . VAL A 1 236 ? -31.935 31.728 4.091 1.00 28.89 236 VAL A C 1
ATOM 1886 O O . VAL A 1 236 ? -31.472 32.785 3.672 1.00 28.89 236 VAL A O 1
ATOM 1889 N N . GLY A 1 237 ? -32.667 30.901 3.338 1.00 26.95 237 GLY A N 1
ATOM 1890 C CA . GLY A 1 237 ? -33.255 31.235 2.041 1.00 26.95 237 GLY A CA 1
ATOM 1891 C C . GLY A 1 237 ? -34.361 30.240 1.675 1.00 26.95 237 GLY A C 1
ATOM 1892 O O . GLY A 1 237 ? -34.087 29.067 1.440 1.00 26.95 237 GLY A O 1
ATOM 1893 N N . GLU A 1 238 ? -35.607 30.711 1.705 1.00 25.61 238 GLU A N 1
ATOM 1894 C CA . GLU A 1 238 ? -36.860 29.997 1.425 1.00 25.61 238 GLU A CA 1
ATOM 1895 C C . GLU A 1 238 ? -37.054 29.644 -0.064 1.00 25.61 238 GLU A C 1
ATOM 1897 O O . GLU A 1 238 ? -36.482 30.288 -0.940 1.00 25.61 238 GLU A O 1
ATOM 1902 N N . GLY A 1 239 ? -37.965 28.698 -0.351 1.00 24.56 239 GLY A N 1
ATOM 1903 C CA . GLY A 1 239 ? -38.666 28.643 -1.645 1.00 24.56 239 GLY A CA 1
ATOM 1904 C C . GLY A 1 239 ? -39.048 27.247 -2.152 1.00 24.56 239 GLY A C 1
ATOM 1905 O O . GLY A 1 239 ? -38.232 26.554 -2.743 1.00 24.56 239 GLY A O 1
ATOM 1906 N N . HIS A 1 240 ? -40.313 26.863 -1.944 1.00 26.56 240 HIS A N 1
ATOM 1907 C CA . HIS A 1 240 ? -41.016 25.687 -2.493 1.00 26.56 240 HIS A CA 1
ATOM 1908 C C . HIS A 1 240 ? -40.951 25.548 -4.024 1.00 26.56 240 HIS A C 1
ATOM 1910 O O . HIS A 1 240 ? -41.029 26.582 -4.671 1.00 26.56 240 HIS A O 1
ATOM 1916 N N . ILE A 1 241 ? -41.043 24.310 -4.562 1.00 26.86 241 ILE A N 1
ATOM 1917 C CA . ILE A 1 241 ? -42.101 23.846 -5.505 1.00 26.86 241 ILE A CA 1
ATOM 1918 C C . ILE A 1 241 ? -42.294 22.316 -5.359 1.00 26.86 241 ILE A C 1
ATOM 1920 O O . ILE A 1 241 ? -41.336 21.548 -5.365 1.00 26.86 241 ILE A O 1
ATOM 1924 N N . VAL A 1 242 ? -43.556 21.889 -5.244 1.00 28.97 242 VAL A N 1
ATOM 1925 C CA . VAL A 1 242 ? -44.037 20.496 -5.260 1.00 28.97 242 VAL A CA 1
ATOM 1926 C C . VAL A 1 242 ? -44.178 19.998 -6.704 1.00 28.97 242 VAL A C 1
ATOM 1928 O O . VAL A 1 242 ? -44.783 20.684 -7.523 1.00 28.97 242 VAL A O 1
ATOM 1931 N N . SER A 1 243 ? -43.756 18.764 -6.998 1.00 25.05 243 SER A N 1
ATOM 1932 C CA . SER A 1 243 ? -44.426 17.949 -8.022 1.00 25.05 243 SER A CA 1
ATOM 1933 C C . SER A 1 243 ? -44.342 16.467 -7.664 1.00 25.05 243 SER A C 1
ATOM 1935 O O . SER A 1 243 ? -43.276 15.960 -7.319 1.00 25.05 243 SER A O 1
ATOM 1937 N N . ALA A 1 244 ? -45.496 15.806 -7.695 1.00 26.52 244 ALA A N 1
ATOM 1938 C CA . ALA A 1 244 ? -45.676 14.393 -7.422 1.00 26.52 244 ALA A CA 1
ATOM 1939 C C . ALA A 1 244 ? -45.616 13.597 -8.728 1.00 26.52 244 ALA A C 1
ATOM 1941 O O . ALA A 1 244 ? -46.414 13.860 -9.622 1.00 26.52 244 ALA A O 1
ATOM 1942 N N . VAL A 1 245 ? -44.744 12.590 -8.794 1.00 25.66 245 VAL A N 1
ATOM 1943 C CA . VAL A 1 245 ? -44.932 11.360 -9.581 1.00 25.66 245 VAL A CA 1
ATOM 1944 C C . VAL A 1 245 ? -44.244 10.241 -8.792 1.00 25.66 245 VAL A C 1
ATOM 1946 O O . VAL A 1 245 ? -43.133 10.426 -8.303 1.00 25.66 245 VAL A O 1
ATOM 1949 N N . GLY A 1 246 ? -44.951 9.135 -8.563 1.00 35.44 246 GLY A N 1
ATOM 1950 C CA . GLY A 1 246 ? -44.535 8.085 -7.637 1.00 35.44 246 GLY A CA 1
ATOM 1951 C C . GLY A 1 246 ? -43.302 7.303 -8.083 1.00 35.44 246 GLY A C 1
ATOM 1952 O O . GLY A 1 246 ? -43.228 6.881 -9.228 1.00 35.44 246 GLY A O 1
ATOM 1953 N N . GLU A 1 247 ? -42.406 7.052 -7.129 1.00 27.03 247 GLU A N 1
ATOM 1954 C CA . GLU A 1 247 ? -41.392 5.993 -7.114 1.00 27.03 247 GLU A CA 1
ATOM 1955 C C . GLU A 1 247 ? -40.959 5.773 -5.647 1.00 27.03 247 GLU A C 1
ATOM 1957 O O . GLU A 1 247 ? -40.960 6.706 -4.841 1.00 27.03 247 GLU A O 1
ATOM 1962 N N . ALA A 1 248 ? -40.674 4.525 -5.262 1.00 31.72 248 ALA A N 1
ATOM 1963 C CA . ALA A 1 248 ? -40.309 4.139 -3.893 1.00 31.72 248 ALA A CA 1
ATOM 1964 C C . ALA A 1 248 ? -39.057 4.897 -3.392 1.00 31.72 248 ALA A C 1
ATOM 1966 O O . ALA A 1 248 ? -38.163 5.172 -4.194 1.00 31.72 248 ALA A O 1
ATOM 1967 N N . PRO A 1 249 ? -38.929 5.215 -2.087 1.00 35.50 249 PRO A N 1
ATOM 1968 C CA . PRO A 1 249 ? -37.817 6.030 -1.618 1.00 35.50 249 PRO A CA 1
ATOM 1969 C C . PRO A 1 249 ? -36.500 5.253 -1.734 1.00 35.50 249 PRO A C 1
ATOM 1971 O O . PRO A 1 249 ? -36.288 4.230 -1.081 1.00 35.50 249 PRO A O 1
ATOM 1974 N N . VAL A 1 250 ? -35.601 5.755 -2.581 1.00 46.78 250 VAL A N 1
ATOM 1975 C CA . VAL A 1 250 ? -34.223 5.275 -2.729 1.00 46.78 250 VAL A CA 1
ATOM 1976 C C . VAL A 1 250 ? -33.410 5.777 -1.532 1.00 46.78 250 VAL A C 1
ATOM 1978 O O . VAL A 1 250 ? -32.683 6.763 -1.613 1.00 46.78 250 VAL A O 1
ATOM 1981 N N . GLY A 1 251 ? -33.578 5.112 -0.390 1.00 60.09 251 GLY A N 1
ATOM 1982 C CA . GLY A 1 251 ? -32.688 5.255 0.760 1.00 60.09 251 GLY A CA 1
ATOM 1983 C C . GLY A 1 251 ? -31.345 4.570 0.499 1.00 60.09 251 GLY A C 1
ATOM 1984 O O . GLY A 1 251 ? -31.254 3.576 -0.227 1.00 60.09 251 GLY A O 1
ATOM 1985 N N . THR A 1 252 ? -30.279 5.085 1.104 1.00 82.94 252 THR A N 1
ATOM 1986 C CA . THR A 1 252 ? -28.949 4.462 1.070 1.00 82.94 252 THR A CA 1
ATOM 1987 C C . THR A 1 252 ? -28.989 3.023 1.606 1.00 82.94 252 THR A C 1
ATOM 1989 O O . THR A 1 252 ? -29.832 2.668 2.431 1.00 82.94 252 THR A O 1
ATOM 1992 N N . ASP A 1 253 ? -28.029 2.179 1.211 1.00 82.06 253 ASP A N 1
ATOM 1993 C CA . ASP A 1 253 ? -27.900 0.795 1.711 1.00 82.06 253 ASP A CA 1
ATOM 1994 C C . ASP A 1 253 ? -27.941 0.704 3.253 1.00 82.06 253 ASP A C 1
ATOM 1996 O O . ASP A 1 253 ? -28.465 -0.255 3.813 1.00 82.06 253 ASP A O 1
ATOM 2000 N N . ALA A 1 254 ? -27.412 1.710 3.957 1.00 81.56 254 ALA A N 1
ATOM 2001 C CA . ALA A 1 254 ? -27.449 1.771 5.417 1.00 81.56 254 ALA A CA 1
ATOM 2002 C C . ALA A 1 254 ? -28.839 2.128 5.975 1.00 81.56 254 ALA A C 1
ATOM 2004 O O . ALA A 1 254 ? -29.207 1.648 7.045 1.00 81.56 254 ALA A O 1
ATOM 2005 N N . GLU A 1 255 ? -29.613 2.965 5.283 1.00 88.19 255 GLU A N 1
ATOM 2006 C CA . GLU A 1 255 ? -30.992 3.305 5.663 1.00 88.19 255 GLU A CA 1
ATOM 2007 C C . GLU A 1 255 ? -31.915 2.111 5.487 1.00 88.19 255 GLU A C 1
ATOM 2009 O O . GLU A 1 255 ? -32.597 1.749 6.439 1.00 88.19 255 GLU A O 1
ATOM 2014 N N . ARG A 1 256 ? -31.806 1.404 4.357 1.00 92.69 256 ARG A N 1
ATOM 2015 C CA . ARG A 1 256 ? -32.567 0.171 4.102 1.00 92.69 256 ARG A CA 1
ATOM 2016 C C . ARG A 1 256 ? -32.352 -0.882 5.191 1.00 92.69 256 ARG A C 1
ATOM 2018 O O . ARG A 1 256 ? -33.299 -1.522 5.640 1.00 92.69 256 ARG A O 1
ATOM 2025 N N . VAL A 1 257 ? -31.108 -1.048 5.654 1.00 93.44 257 VAL A N 1
ATOM 2026 C CA . VAL A 1 257 ? -30.803 -1.962 6.767 1.00 93.44 257 VAL A CA 1
ATOM 2027 C C . VAL A 1 257 ? -31.416 -1.475 8.079 1.00 93.44 257 VAL A C 1
ATOM 2029 O O . VAL A 1 257 ? -31.976 -2.282 8.821 1.00 93.44 257 VAL A O 1
ATOM 2032 N N . ARG A 1 258 ? -31.320 -0.175 8.383 1.00 94.38 258 ARG A N 1
ATOM 2033 C CA . ARG A 1 258 ? -31.883 0.379 9.622 1.00 94.38 258 ARG A CA 1
ATOM 2034 C C . ARG A 1 258 ? -33.401 0.256 9.662 1.00 94.38 258 ARG A C 1
ATOM 2036 O O . ARG A 1 258 ? -33.932 -0.200 10.670 1.00 94.38 258 ARG A O 1
ATOM 2043 N N . GLU A 1 259 ? -34.078 0.605 8.574 1.00 94.38 259 GLU A N 1
ATOM 2044 C CA . GLU A 1 259 ? -35.530 0.469 8.430 1.00 94.38 259 GLU A CA 1
ATOM 2045 C C . GLU A 1 259 ? -35.975 -0.977 8.629 1.00 94.38 259 GLU A C 1
ATOM 2047 O O . GLU A 1 259 ? -36.880 -1.237 9.419 1.00 94.38 259 GLU A O 1
ATOM 2052 N N . TYR A 1 260 ? -35.283 -1.929 7.997 1.00 95.62 260 TYR A N 1
ATOM 2053 C CA . TYR A 1 260 ? -35.567 -3.349 8.173 1.00 95.62 260 TYR A CA 1
ATOM 2054 C C . TYR A 1 260 ? -35.441 -3.786 9.639 1.00 95.62 260 TYR A C 1
ATOM 2056 O O . TYR A 1 260 ? -36.341 -4.432 10.172 1.00 95.62 260 TYR A O 1
ATOM 2064 N N . ILE A 1 261 ? -34.352 -3.411 10.320 1.00 95.69 261 ILE A N 1
ATOM 2065 C CA . ILE A 1 261 ? -34.141 -3.757 11.734 1.00 95.69 261 ILE A CA 1
ATOM 2066 C C . I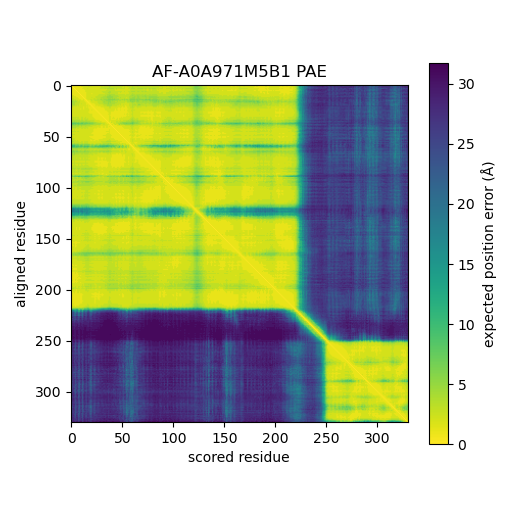LE A 1 261 ? -35.241 -3.144 12.612 1.00 95.69 261 ILE A C 1
ATOM 2068 O O . ILE A 1 261 ? -35.807 -3.846 13.449 1.00 95.69 261 ILE A O 1
ATOM 2072 N N . HIS A 1 262 ? -35.591 -1.872 12.403 1.00 95.56 262 HIS A N 1
ATOM 2073 C CA . HIS A 1 262 ? -36.682 -1.223 13.133 1.00 95.56 262 HIS A CA 1
ATOM 2074 C C . HIS A 1 262 ? -38.019 -1.940 12.936 1.00 95.56 262 HIS A C 1
ATOM 2076 O O . HIS A 1 262 ? -38.706 -2.210 13.921 1.00 95.56 262 HIS A O 1
ATOM 2082 N N . GLN A 1 263 ? -38.356 -2.311 11.698 1.00 95.19 263 GLN A N 1
ATOM 2083 C CA . GLN A 1 263 ? -39.578 -3.058 11.398 1.00 95.19 263 GLN A CA 1
ATOM 2084 C C . GLN A 1 263 ? -39.615 -4.409 12.123 1.00 95.19 263 GLN A C 1
ATOM 2086 O O . GLN A 1 263 ? -40.636 -4.746 12.717 1.00 95.19 263 GLN A O 1
ATOM 2091 N N . GLN A 1 264 ? -38.511 -5.164 12.139 1.00 96.00 264 GLN A N 1
ATOM 2092 C CA . GLN A 1 264 ? -38.447 -6.460 12.830 1.00 96.00 264 GLN A CA 1
ATOM 2093 C C . GLN A 1 264 ? -38.618 -6.329 14.352 1.00 96.00 264 GLN A C 1
ATOM 2095 O O . GLN A 1 264 ? -39.324 -7.127 14.976 1.00 96.00 264 GLN A O 1
ATOM 2100 N N . ILE A 1 265 ? -38.006 -5.302 14.952 1.00 94.38 265 ILE A N 1
ATOM 2101 C CA . ILE A 1 265 ? -38.136 -5.014 16.387 1.00 94.38 265 ILE A CA 1
ATOM 2102 C C . ILE A 1 265 ? -39.579 -4.626 16.720 1.00 94.38 265 ILE A C 1
ATOM 2104 O O . ILE A 1 265 ? -40.156 -5.179 17.656 1.00 94.38 265 ILE A O 1
ATOM 2108 N N . GLN A 1 266 ? -40.186 -3.738 15.926 1.00 93.00 266 GLN A N 1
ATOM 2109 C CA . GLN A 1 266 ? -41.565 -3.291 16.123 1.00 93.00 266 GLN A CA 1
ATOM 2110 C C . GLN A 1 266 ? -42.564 -4.445 15.970 1.00 93.00 266 GLN A C 1
ATOM 2112 O O . GLN A 1 266 ? -43.437 -4.614 16.817 1.00 93.00 266 GLN A O 1
ATOM 2117 N N . GLN A 1 267 ? -42.420 -5.272 14.930 1.00 92.56 267 GLN A N 1
ATOM 2118 C CA . GLN A 1 267 ? -43.269 -6.449 14.714 1.00 92.56 267 GLN A CA 1
ATOM 2119 C C . GLN A 1 267 ? -43.171 -7.444 15.876 1.00 92.56 267 GLN A C 1
ATOM 2121 O O . GLN A 1 267 ? -44.192 -7.943 16.346 1.00 92.56 267 GLN A O 1
ATOM 2126 N N . SER A 1 268 ? -41.962 -7.685 16.391 1.00 91.12 268 SER A N 1
ATOM 2127 C CA . SER A 1 268 ? -41.762 -8.563 17.552 1.00 91.12 268 SER A CA 1
ATOM 2128 C C . SER A 1 268 ? -42.382 -7.988 18.827 1.00 91.12 268 SER A C 1
ATOM 2130 O O . SER A 1 268 ? -42.991 -8.729 19.598 1.00 91.12 268 SER A O 1
ATOM 2132 N N . GLY A 1 269 ? -42.283 -6.668 19.022 1.00 91.44 269 GLY A N 1
ATOM 2133 C CA . GLY A 1 269 ? -42.933 -5.963 20.128 1.00 91.44 269 GLY A CA 1
ATOM 2134 C C . GLY A 1 269 ? -44.457 -6.065 20.070 1.00 91.44 269 GLY A C 1
ATOM 2135 O O . GLY A 1 269 ? -45.084 -6.411 21.069 1.00 91.44 269 GLY A O 1
ATOM 2136 N N . LEU A 1 270 ? -45.051 -5.864 18.887 1.00 91.81 270 LEU A N 1
ATOM 2137 C CA . LEU A 1 270 ? -46.492 -6.039 18.654 1.00 91.81 270 LEU A CA 1
ATOM 2138 C C . LEU A 1 270 ? -46.957 -7.485 18.887 1.00 91.81 270 LEU A C 1
ATOM 2140 O O . LEU A 1 270 ? -48.075 -7.701 19.345 1.00 91.81 270 LEU A O 1
ATOM 2144 N N . ALA A 1 271 ? -46.094 -8.469 18.627 1.00 91.69 271 ALA A N 1
ATOM 2145 C CA . ALA A 1 271 ? -46.346 -9.880 18.918 1.00 91.69 271 ALA A CA 1
ATOM 2146 C C . ALA A 1 271 ? -46.143 -10.258 20.403 1.00 91.69 271 ALA A C 1
ATOM 2148 O O . ALA A 1 271 ? -46.269 -11.428 20.762 1.00 91.69 271 ALA A O 1
ATOM 2149 N N . GLY A 1 272 ? -45.802 -9.301 21.275 1.00 90.56 272 GLY A N 1
ATOM 2150 C CA . GLY A 1 272 ? -45.578 -9.535 22.705 1.00 90.56 272 GLY A CA 1
ATOM 2151 C C . GLY A 1 272 ? -44.257 -10.237 23.041 1.00 90.56 272 GLY A C 1
ATOM 2152 O O . GLY A 1 272 ? -44.031 -10.601 24.197 1.00 90.56 272 GLY A O 1
ATOM 2153 N N . ILE A 1 273 ? -43.362 -10.413 22.065 1.00 91.94 273 ILE A N 1
ATOM 2154 C CA . ILE A 1 273 ? -42.053 -11.040 22.262 1.00 91.94 273 ILE A CA 1
ATOM 2155 C C . ILE A 1 273 ? -41.107 -9.978 22.836 1.00 91.94 273 ILE A C 1
ATOM 2157 O O . ILE A 1 273 ? -40.895 -8.971 22.169 1.00 91.94 273 ILE A O 1
ATOM 2161 N N . PRO A 1 274 ? -40.515 -10.156 24.034 1.00 89.69 274 PRO A N 1
ATOM 2162 C CA . PRO A 1 274 ? -39.776 -9.096 24.737 1.00 89.69 274 PRO A CA 1
ATOM 2163 C C . PRO A 1 274 ? -38.402 -8.768 24.134 1.00 89.69 274 PRO A C 1
ATOM 2165 O O . PRO A 1 274 ? -37.843 -7.707 24.404 1.00 89.69 274 PRO A O 1
ATOM 2168 N N . THR A 1 275 ? -37.843 -9.678 23.338 1.00 94.88 275 THR A N 1
ATOM 2169 C CA . THR A 1 275 ? -36.537 -9.516 22.695 1.00 94.88 275 THR A CA 1
ATOM 2170 C C . THR A 1 275 ? -36.498 -10.258 21.367 1.00 94.88 275 THR A C 1
ATOM 2172 O O . THR A 1 275 ? -37.087 -11.333 21.262 1.00 94.88 275 THR A O 1
ATOM 2175 N N . ILE A 1 276 ? -35.735 -9.758 20.399 1.00 96.31 276 ILE A N 1
ATOM 2176 C CA . ILE A 1 276 ? -35.472 -10.431 19.123 1.00 96.31 276 ILE A CA 1
ATOM 2177 C C . ILE A 1 276 ? -33.967 -10.541 18.869 1.00 96.31 276 ILE A C 1
ATOM 2179 O O . ILE A 1 276 ? -33.235 -9.564 19.011 1.00 96.31 276 ILE A O 1
ATOM 2183 N N . ASP A 1 277 ? -33.513 -11.721 18.448 1.00 96.12 277 ASP A N 1
ATOM 2184 C CA . ASP A 1 277 ? -32.131 -11.945 18.022 1.00 96.12 277 ASP A CA 1
ATOM 2185 C C . ASP A 1 277 ? -32.047 -11.806 16.503 1.00 96.12 277 ASP A C 1
ATOM 2187 O O . ASP A 1 277 ? -32.621 -12.608 15.771 1.00 96.12 277 ASP A O 1
ATOM 2191 N N . LEU A 1 278 ? -31.306 -10.809 16.021 1.00 96.19 278 LEU A N 1
ATOM 2192 C CA . LEU A 1 278 ? -31.082 -10.606 14.591 1.00 96.19 278 LEU A CA 1
ATOM 2193 C C . LEU A 1 278 ? -29.661 -11.014 14.204 1.00 96.19 278 LEU A C 1
ATOM 2195 O O . LEU A 1 278 ? -28.690 -10.644 14.871 1.00 96.19 278 LEU A O 1
ATOM 2199 N N . VAL A 1 279 ? -29.540 -11.754 13.098 1.00 95.69 279 VAL A N 1
ATOM 2200 C CA . VAL A 1 279 ? -28.261 -12.223 12.545 1.00 95.69 279 VAL A CA 1
ATOM 2201 C C . VAL A 1 279 ? -27.942 -11.495 11.240 1.00 95.69 279 VAL A C 1
ATOM 2203 O O . VAL A 1 279 ? -28.767 -11.432 10.328 1.00 95.69 279 VAL A O 1
ATOM 2206 N N . ALA A 1 280 ? -26.708 -11.001 11.098 1.00 93.19 280 ALA A N 1
ATOM 2207 C CA . ALA A 1 280 ? -26.276 -10.238 9.923 1.00 93.19 280 ALA A CA 1
ATOM 2208 C C . ALA A 1 280 ? -26.472 -10.998 8.594 1.00 93.19 280 ALA A C 1
ATOM 2210 O O . ALA A 1 280 ? -26.845 -10.398 7.585 1.00 93.19 280 ALA A O 1
ATOM 2211 N N . LYS A 1 281 ? -26.268 -12.324 8.579 1.00 90.31 281 LYS A N 1
ATOM 2212 C CA . LYS A 1 281 ? -26.540 -13.202 7.424 1.00 90.31 281 LYS A CA 1
ATOM 2213 C C . LYS A 1 281 ? -28.004 -13.181 6.986 1.00 90.31 281 LYS A C 1
ATOM 2215 O O . LYS A 1 281 ? -28.277 -13.217 5.790 1.00 90.31 281 LYS A O 1
ATOM 2220 N N . GLU A 1 282 ? -28.935 -13.144 7.931 1.00 92.50 282 GLU A N 1
ATOM 2221 C CA . GLU A 1 282 ? -30.375 -13.189 7.655 1.00 92.50 282 GLU A CA 1
ATOM 2222 C C . GLU A 1 282 ? -30.870 -11.845 7.130 1.00 92.50 282 GLU A C 1
ATOM 2224 O O . GLU A 1 282 ? -31.557 -11.813 6.112 1.00 92.50 282 GLU A O 1
ATOM 2229 N N . ILE A 1 283 ? -30.408 -10.743 7.729 1.00 94.56 283 ILE A N 1
ATOM 2230 C CA . ILE A 1 283 ? -30.639 -9.386 7.211 1.00 94.56 283 ILE A CA 1
ATOM 2231 C C . ILE A 1 283 ? -30.070 -9.260 5.789 1.00 94.56 283 ILE A C 1
ATOM 2233 O O . ILE A 1 283 ? -30.744 -8.778 4.879 1.00 94.56 283 ILE A O 1
ATOM 2237 N N . GLY A 1 284 ? -28.845 -9.752 5.570 1.00 90.81 284 GLY A N 1
ATOM 2238 C CA . GLY A 1 284 ? -28.211 -9.772 4.251 1.00 90.81 284 GLY A CA 1
ATOM 2239 C C . GLY A 1 284 ? -29.016 -10.561 3.219 1.00 90.81 284 GLY A C 1
ATOM 2240 O O . GLY A 1 284 ? -29.160 -10.105 2.086 1.00 90.81 284 GLY A O 1
ATOM 2241 N N . ARG A 1 285 ? -29.601 -11.699 3.607 1.00 90.81 285 ARG A N 1
ATOM 2242 C CA . ARG A 1 285 ? -30.474 -12.486 2.729 1.00 90.81 285 ARG A CA 1
ATOM 2243 C C . ARG A 1 285 ? -31.776 -11.747 2.414 1.00 90.81 285 ARG A C 1
ATOM 2245 O O . ARG A 1 285 ? -32.147 -11.688 1.246 1.00 90.81 285 ARG A O 1
ATOM 2252 N N . ALA A 1 286 ? -32.431 -11.173 3.423 1.00 90.81 286 ALA A N 1
ATOM 2253 C CA . ALA A 1 286 ? -33.712 -10.481 3.275 1.00 90.81 286 ALA A CA 1
ATOM 2254 C C . ALA A 1 286 ? -33.612 -9.243 2.368 1.00 90.81 286 ALA A C 1
ATOM 2256 O O . ALA A 1 286 ? -34.493 -9.001 1.549 1.00 90.81 286 ALA A O 1
ATOM 2257 N N . LEU A 1 287 ? -32.508 -8.496 2.464 1.00 91.31 287 LEU A N 1
ATOM 2258 C CA . LEU A 1 287 ? -32.294 -7.265 1.695 1.00 91.31 287 LEU A CA 1
ATOM 2259 C C . LEU A 1 287 ? -31.512 -7.465 0.390 1.00 91.31 287 LEU A C 1
ATOM 2261 O O . LEU A 1 287 ? -31.235 -6.489 -0.308 1.00 91.31 287 LEU A O 1
ATOM 2265 N N . GLN A 1 288 ? -31.145 -8.709 0.059 1.00 90.38 288 GLN A N 1
ATOM 2266 C CA . GLN A 1 288 ? -30.270 -9.053 -1.073 1.00 90.38 288 GLN A CA 1
ATOM 2267 C C . GLN A 1 288 ? -28.873 -8.394 -0.985 1.00 90.38 288 GLN A C 1
ATOM 2269 O O . GLN A 1 288 ? -28.241 -8.051 -1.980 1.00 90.38 288 GLN A O 1
ATOM 2274 N N . MET A 1 289 ? -28.354 -8.257 0.237 1.00 88.19 289 MET A N 1
ATOM 2275 C CA . MET A 1 289 ? -27.096 -7.594 0.599 1.00 88.19 289 MET A CA 1
ATOM 2276 C C . MET A 1 289 ? -26.019 -8.579 1.098 1.00 88.19 289 MET A C 1
ATOM 2278 O O . MET A 1 289 ? -25.198 -8.249 1.956 1.00 88.19 289 MET A O 1
ATOM 2282 N N . ASN A 1 290 ? -25.974 -9.794 0.539 1.00 81.56 290 ASN A N 1
ATOM 2283 C CA . ASN A 1 290 ? -25.110 -10.903 0.989 1.00 81.56 290 ASN A CA 1
ATOM 2284 C C . ASN A 1 290 ? -23.594 -10.611 0.990 1.00 81.56 290 ASN A C 1
ATOM 2286 O O . ASN A 1 290 ? -22.835 -11.373 1.580 1.00 81.56 290 ASN A O 1
ATOM 2290 N N . ASN A 1 291 ? -23.145 -9.529 0.346 1.00 78.62 291 ASN A N 1
ATOM 2291 C CA . ASN A 1 291 ? -21.736 -9.120 0.263 1.00 78.62 291 ASN A CA 1
ATOM 2292 C C . ASN A 1 291 ? -21.444 -7.794 0.997 1.00 78.62 291 ASN A C 1
ATOM 2294 O O . ASN A 1 291 ? -20.375 -7.210 0.822 1.00 78.62 291 ASN A O 1
ATOM 2298 N N . ARG A 1 292 ? -22.388 -7.284 1.803 1.00 86.56 292 ARG A N 1
ATOM 2299 C CA . ARG A 1 292 ? -22.310 -5.965 2.464 1.00 86.56 292 ARG A CA 1
ATOM 2300 C C . ARG A 1 292 ? -22.317 -6.057 3.995 1.00 86.56 292 ARG A C 1
ATOM 2302 O O . ARG A 1 292 ? -22.813 -5.159 4.670 1.00 86.56 292 ARG A O 1
ATOM 2309 N N . TYR A 1 293 ? -21.733 -7.112 4.567 1.00 88.31 293 TYR A N 1
ATOM 2310 C CA . TYR A 1 293 ? -21.716 -7.312 6.023 1.00 88.31 293 TYR A CA 1
ATOM 2311 C C . TYR A 1 293 ? -21.110 -6.162 6.834 1.00 88.31 293 TYR A C 1
ATOM 2313 O O . TYR A 1 293 ? -21.670 -5.872 7.881 1.00 88.31 293 TYR A O 1
ATOM 2321 N N . PRO A 1 294 ? -20.060 -5.441 6.390 1.00 88.31 294 PRO A N 1
ATOM 2322 C CA . PRO A 1 294 ? -19.607 -4.257 7.118 1.00 88.31 294 PRO A CA 1
ATOM 2323 C C . PRO A 1 294 ? -20.715 -3.208 7.291 1.00 88.31 294 PRO A C 1
ATOM 2325 O O . PRO A 1 294 ? -20.906 -2.705 8.392 1.00 88.31 294 PRO A O 1
ATOM 2328 N N . THR A 1 295 ? -21.489 -2.929 6.238 1.00 88.25 295 THR A N 1
ATOM 2329 C CA . THR A 1 295 ? -22.630 -2.001 6.290 1.00 88.25 295 THR A CA 1
ATOM 2330 C C . THR A 1 295 ? -23.721 -2.521 7.221 1.00 88.25 295 THR A C 1
ATOM 2332 O O . THR A 1 295 ? -24.219 -1.768 8.055 1.00 88.25 295 THR A O 1
ATOM 2335 N N . ILE A 1 296 ? -24.050 -3.813 7.116 1.00 92.69 296 ILE A N 1
ATOM 2336 C CA . ILE A 1 296 ? -25.089 -4.449 7.935 1.00 92.69 296 ILE A CA 1
ATOM 2337 C C . ILE A 1 296 ? -24.701 -4.425 9.417 1.00 92.69 296 ILE A C 1
ATOM 2339 O O . ILE A 1 296 ? -25.455 -3.908 10.232 1.00 92.69 296 ILE A O 1
ATOM 2343 N N . CYS A 1 297 ? -23.510 -4.917 9.766 1.00 92.38 297 CYS A N 1
ATOM 2344 C CA . CYS A 1 297 ? -23.019 -4.948 11.143 1.00 92.38 297 CYS A CA 1
ATOM 2345 C C . CYS A 1 297 ? -22.932 -3.537 11.735 1.00 92.38 297 CYS A C 1
ATOM 2347 O O . CYS A 1 297 ? -23.395 -3.320 12.849 1.00 92.38 297 CYS A O 1
ATOM 2349 N N . ASN A 1 298 ? -22.418 -2.556 10.984 1.00 91.81 298 ASN A N 1
ATOM 2350 C CA . ASN A 1 298 ? -22.361 -1.169 11.453 1.00 91.81 298 ASN A CA 1
ATOM 2351 C C . ASN A 1 298 ? -23.759 -0.608 11.764 1.00 91.81 298 ASN A C 1
ATOM 2353 O O . ASN A 1 298 ? -23.928 0.081 12.767 1.00 91.81 298 ASN A O 1
ATOM 2357 N N . ALA A 1 299 ? -24.759 -0.894 10.925 1.00 93.94 299 ALA A N 1
ATOM 2358 C CA . ALA A 1 299 ? -26.140 -0.490 11.182 1.00 93.94 299 ALA A CA 1
ATOM 2359 C C . ALA A 1 299 ? -26.726 -1.210 12.405 1.00 93.94 299 ALA A C 1
ATOM 2361 O O . ALA A 1 299 ? -27.366 -0.565 13.231 1.00 93.94 299 ALA A O 1
ATOM 2362 N N . MET A 1 300 ? -26.449 -2.509 12.558 1.00 96.44 300 MET A N 1
ATOM 2363 C CA . MET A 1 300 ? -26.864 -3.287 13.724 1.00 96.44 300 MET A CA 1
ATOM 2364 C C . MET A 1 300 ? -26.328 -2.681 15.031 1.00 96.44 300 MET A C 1
ATOM 2366 O O . MET A 1 300 ? -27.116 -2.411 15.937 1.00 96.44 300 MET A O 1
ATOM 2370 N N . TYR A 1 301 ? -25.024 -2.399 15.122 1.00 95.12 301 TYR A N 1
ATOM 2371 C CA . TYR A 1 301 ? -24.434 -1.801 16.329 1.00 95.12 301 TYR A CA 1
ATOM 2372 C C . TYR A 1 301 ? -24.961 -0.394 16.610 1.00 95.12 301 TYR A C 1
ATOM 2374 O O . TYR A 1 301 ? -25.299 -0.084 17.746 1.00 95.12 301 TYR A O 1
ATOM 2382 N N . ARG A 1 302 ? -25.095 0.452 15.579 1.00 92.12 302 ARG A N 1
ATOM 2383 C CA . ARG A 1 302 ? -25.596 1.830 15.739 1.00 92.12 302 ARG A CA 1
ATOM 2384 C C . ARG A 1 302 ? -27.044 1.912 16.210 1.00 92.12 302 ARG A C 1
ATOM 2386 O O . ARG A 1 302 ? -27.453 2.957 16.699 1.00 92.12 302 ARG A O 1
ATOM 2393 N N . LEU A 1 303 ? -27.818 0.850 16.007 1.00 93.12 303 LEU A N 1
ATOM 2394 C CA . LEU A 1 303 ? -29.198 0.759 16.466 1.00 93.12 303 LEU A CA 1
ATOM 2395 C C . LEU A 1 303 ? -29.332 0.170 17.863 1.00 93.12 303 LEU A C 1
ATOM 2397 O O . LEU A 1 303 ? -30.465 0.020 18.313 1.00 93.12 303 LEU A O 1
ATOM 2401 N N . MET A 1 304 ? -28.241 -0.202 18.532 1.00 94.25 304 MET A N 1
ATOM 2402 C CA . MET A 1 304 ? -28.316 -0.676 19.908 1.00 94.25 304 MET A CA 1
ATOM 2403 C C . MET A 1 304 ? -28.682 0.464 20.863 1.00 94.25 304 MET A C 1
ATOM 2405 O O . MET A 1 304 ? -28.221 1.594 20.714 1.00 94.25 304 MET A O 1
ATOM 2409 N N . GLY A 1 305 ? -29.500 0.147 21.858 1.00 90.75 305 GLY A N 1
ATOM 2410 C CA . GLY A 1 305 ? -29.885 1.018 22.958 1.00 90.75 305 GLY A CA 1
ATOM 2411 C C . GLY A 1 305 ? -29.894 0.266 24.295 1.00 90.75 305 GLY A C 1
ATOM 2412 O O . GLY A 1 305 ? -29.433 -0.877 24.378 1.00 90.75 305 GLY A O 1
ATOM 2413 N N . PRO A 1 306 ? -30.404 0.897 25.366 1.00 89.69 306 PRO A N 1
ATOM 2414 C CA . PRO A 1 306 ? -30.482 0.275 26.684 1.00 89.69 306 PRO A CA 1
ATOM 2415 C C . PRO A 1 306 ? -31.261 -1.050 26.662 1.00 89.69 306 PRO A C 1
ATOM 2417 O O . PRO A 1 306 ? -32.402 -1.108 26.212 1.00 89.69 306 PRO A O 1
ATOM 2420 N N . GLY A 1 307 ? -30.647 -2.117 27.182 1.00 88.12 307 GLY A N 1
ATOM 2421 C CA . GLY A 1 307 ? -31.247 -3.456 27.246 1.00 88.12 307 GLY A CA 1
ATOM 2422 C C . GLY A 1 307 ? -30.947 -4.370 26.052 1.00 88.12 307 GLY A C 1
ATOM 2423 O O . GLY A 1 307 ? -31.342 -5.534 26.085 1.00 88.12 307 GLY A O 1
ATOM 2424 N N . ASP A 1 308 ? -30.225 -3.886 25.040 1.00 95.06 308 ASP A N 1
ATOM 2425 C CA . ASP A 1 308 ? -29.736 -4.710 23.931 1.00 95.06 308 ASP A CA 1
ATOM 2426 C C . ASP A 1 308 ? -28.405 -5.390 24.285 1.00 95.06 308 ASP A C 1
ATOM 2428 O O . ASP A 1 308 ? -27.625 -4.885 25.095 1.00 95.06 308 ASP A O 1
ATOM 2432 N N . ALA A 1 309 ? -28.106 -6.528 23.655 1.00 92.88 309 ALA A N 1
ATOM 2433 C CA . ALA A 1 309 ? -26.885 -7.286 23.923 1.00 92.88 309 ALA A CA 1
ATOM 2434 C C . ALA A 1 309 ? -26.271 -7.889 22.656 1.00 92.88 309 ALA A C 1
ATOM 2436 O O . ALA A 1 309 ? -26.958 -8.478 21.823 1.00 92.88 309 ALA A O 1
ATOM 2437 N N . VAL A 1 310 ? -24.945 -7.814 22.532 1.00 94.25 310 VAL A N 1
ATOM 2438 C CA . VAL A 1 310 ? -24.212 -8.553 21.497 1.00 94.25 310 VAL A CA 1
ATOM 2439 C C . VAL A 1 310 ? -24.106 -10.013 21.933 1.00 94.25 310 VAL A C 1
ATOM 2441 O O . VAL A 1 310 ? -23.413 -10.325 22.895 1.00 94.25 310 VAL A O 1
ATOM 2444 N N . ILE A 1 311 ? -24.787 -10.913 21.223 1.00 93.50 311 ILE A N 1
ATOM 2445 C CA . ILE A 1 311 ? -24.784 -12.352 21.529 1.00 93.50 311 ILE A CA 1
ATOM 2446 C C . ILE A 1 311 ? -23.557 -13.033 20.928 1.00 93.50 311 ILE A C 1
ATOM 2448 O O . ILE A 1 311 ? -22.973 -13.930 21.529 1.00 93.50 311 ILE A O 1
ATOM 2452 N N . TYR A 1 312 ? -23.162 -12.615 19.726 1.00 91.19 312 TYR A N 1
ATOM 2453 C CA . TYR A 1 312 ? -21.952 -13.105 19.081 1.00 91.19 312 TYR A CA 1
ATOM 2454 C C . TYR A 1 312 ? -21.376 -12.052 18.140 1.00 91.19 312 TYR A C 1
ATOM 2456 O O . TYR A 1 312 ? -22.089 -11.496 17.302 1.00 91.19 312 TYR A O 1
ATOM 2464 N N . ALA A 1 313 ? -20.065 -11.842 18.221 1.00 88.69 313 ALA A N 1
ATOM 2465 C CA . ALA A 1 313 ? -19.300 -11.096 17.236 1.00 88.69 313 ALA A CA 1
ATOM 2466 C C . ALA A 1 313 ? -17.866 -11.650 17.161 1.00 88.69 313 ALA A C 1
ATOM 2468 O O . ALA A 1 313 ? -17.274 -11.947 18.199 1.00 88.69 313 ALA A O 1
ATOM 2469 N N . PRO A 1 314 ? -17.278 -11.797 15.960 1.00 73.62 314 PRO A N 1
ATOM 2470 C CA . PRO A 1 314 ? -15.854 -12.097 15.844 1.00 73.62 314 PRO A CA 1
ATOM 2471 C C . PRO A 1 314 ? -15.017 -10.892 16.291 1.00 73.62 314 PRO A C 1
ATOM 2473 O O . PRO A 1 314 ? -15.524 -9.774 16.354 1.00 73.62 314 PRO A O 1
ATOM 2476 N N . LYS A 1 315 ? -13.705 -11.083 16.488 1.00 68.19 315 LYS A N 1
ATOM 2477 C CA . LYS A 1 315 ? -12.774 -10.001 16.873 1.00 68.19 315 LYS A CA 1
ATOM 2478 C C . LYS A 1 315 ? -12.845 -8.758 15.970 1.00 68.19 315 LYS A C 1
ATOM 2480 O O . LYS A 1 315 ? -12.612 -7.657 16.442 1.00 68.19 315 LYS A O 1
ATOM 2485 N N . SER A 1 316 ? -13.177 -8.917 14.686 1.00 70.69 316 SER A N 1
ATOM 2486 C CA . SER A 1 316 ? -13.324 -7.801 13.738 1.00 70.69 316 SER A CA 1
ATOM 2487 C C . SER A 1 316 ? -14.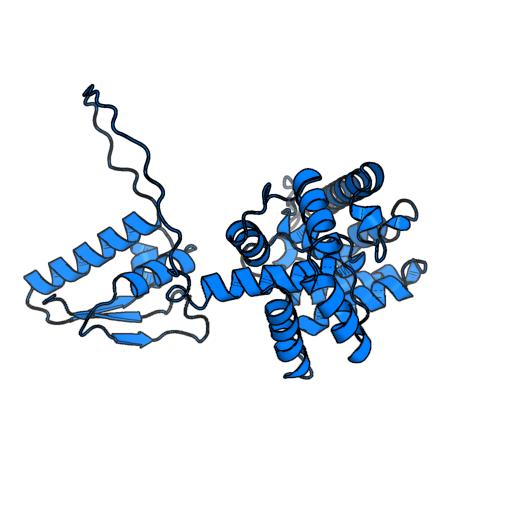614 -6.987 13.906 1.00 70.69 316 SER A C 1
ATOM 2489 O O . SER A 1 316 ? -14.782 -5.985 13.214 1.00 70.69 316 SER A O 1
ATOM 2491 N N . GLY A 1 317 ? -15.583 -7.474 14.690 1.00 79.00 317 GLY A N 1
ATOM 2492 C CA . GLY A 1 317 ? -16.945 -6.937 14.783 1.00 79.00 317 GLY A CA 1
ATOM 2493 C C . GLY A 1 317 ? -17.770 -7.040 13.491 1.00 79.00 317 GLY A C 1
ATOM 2494 O O . GLY A 1 317 ? -18.954 -6.747 13.485 1.00 79.00 317 GLY A O 1
ATOM 2495 N N . LYS A 1 318 ? -17.185 -7.462 12.365 1.00 86.31 318 LYS A N 1
ATOM 2496 C CA . LYS A 1 318 ? -17.808 -7.396 11.033 1.00 86.31 318 LYS A CA 1
ATOM 2497 C C . LYS A 1 318 ? -17.796 -8.787 10.403 1.00 86.31 318 LYS A C 1
ATOM 2499 O O . LYS A 1 318 ? -16.749 -9.254 9.954 1.00 86.31 318 LYS A O 1
ATOM 2504 N N . SER A 1 319 ? -18.945 -9.463 10.387 1.00 88.50 319 SER A N 1
ATOM 2505 C CA . SER A 1 319 ? -19.124 -10.797 9.793 1.00 88.50 319 SER A CA 1
ATOM 2506 C C . SER A 1 319 ? -20.599 -11.125 9.587 1.00 88.50 319 SER A C 1
ATOM 2508 O O . SER A 1 319 ? -21.463 -10.606 10.287 1.00 88.50 319 SER A O 1
ATOM 2510 N N . SER A 1 320 ? -20.880 -12.061 8.681 1.00 88.56 320 SER A N 1
ATOM 2511 C CA . SER A 1 320 ? -22.212 -12.648 8.497 1.00 88.56 320 SER A CA 1
ATOM 2512 C C . SER A 1 320 ? -22.764 -13.305 9.767 1.00 88.56 320 SER A C 1
ATOM 2514 O O . SER A 1 320 ? -23.974 -13.445 9.913 1.00 88.56 320 SER A O 1
ATOM 2516 N N . LEU A 1 321 ? -21.891 -13.687 10.698 1.00 90.00 321 LEU A N 1
ATOM 2517 C CA . LEU A 1 321 ? -22.272 -14.367 11.932 1.00 90.00 321 LEU A CA 1
ATOM 2518 C C . LEU A 1 321 ? -22.652 -13.421 13.076 1.00 90.00 321 LEU A C 1
ATOM 2520 O O . LEU A 1 321 ? -23.135 -13.909 14.093 1.00 90.00 321 LEU A O 1
ATOM 2524 N N . VAL A 1 322 ? -22.440 -12.103 12.940 1.00 89.56 322 VAL A N 1
ATOM 2525 C CA . VAL A 1 322 ? -22.772 -11.138 14.002 1.00 89.56 322 VAL A CA 1
ATOM 2526 C C . VAL A 1 322 ? -24.241 -11.283 14.393 1.00 89.56 322 VAL A C 1
ATOM 2528 O O . VAL A 1 322 ? -25.120 -11.246 13.528 1.00 89.56 322 VAL A O 1
ATOM 2531 N N . ARG A 1 323 ? -24.484 -11.454 15.696 1.00 96.81 323 ARG A N 1
ATOM 2532 C CA . ARG A 1 323 ? -25.807 -11.626 16.294 1.00 96.81 323 ARG A CA 1
ATOM 2533 C C . ARG A 1 323 ? -25.989 -10.639 17.436 1.00 96.81 323 ARG A C 1
ATOM 2535 O O . ARG A 1 323 ? -25.191 -10.630 18.375 1.00 96.81 323 ARG A O 1
ATOM 2542 N N . ILE A 1 324 ? -27.057 -9.854 17.365 1.00 97.00 324 ILE A N 1
ATOM 2543 C CA . ILE A 1 324 ? -27.429 -8.880 18.394 1.00 97.00 324 ILE A CA 1
ATOM 2544 C C . ILE A 1 324 ? -28.862 -9.160 18.830 1.00 97.00 324 ILE A C 1
ATOM 2546 O O . ILE A 1 324 ? -29.743 -9.359 17.994 1.00 97.00 324 ILE A O 1
ATOM 2550 N N . ARG A 1 325 ? -29.063 -9.191 20.145 1.00 96.88 325 ARG A N 1
ATOM 2551 C CA . ARG A 1 325 ? -30.361 -9.234 20.802 1.00 96.88 325 ARG A CA 1
ATOM 2552 C C . ARG A 1 325 ? -30.847 -7.812 21.014 1.00 96.88 325 ARG A C 1
ATOM 2554 O O . ARG A 1 325 ? -30.177 -7.048 21.704 1.00 96.88 325 ARG A O 1
ATOM 2561 N N . TYR A 1 326 ? -32.004 -7.490 20.457 1.00 96.81 326 TYR A N 1
ATOM 2562 C CA . TYR A 1 326 ? -32.676 -6.213 20.651 1.00 96.81 326 TYR A CA 1
ATOM 2563 C C . TYR A 1 326 ? -33.867 -6.371 21.587 1.00 96.81 326 TYR A C 1
ATOM 2565 O O . TYR A 1 326 ? -34.667 -7.295 21.430 1.00 96.81 326 TYR A O 1
ATOM 2573 N N . ASN A 1 327 ? -34.003 -5.451 22.530 1.00 94.25 327 ASN A N 1
ATOM 2574 C CA . ASN A 1 327 ? -35.193 -5.252 23.331 1.00 94.25 327 ASN A CA 1
ATOM 2575 C C . ASN A 1 327 ? -36.293 -4.646 22.451 1.00 94.25 327 ASN A C 1
ATOM 2577 O O . ASN A 1 327 ? -36.082 -3.663 21.740 1.00 94.25 327 ASN A O 1
ATOM 2581 N N . THR A 1 328 ? -37.473 -5.254 22.478 1.00 92.44 328 THR A N 1
ATOM 2582 C CA . THR A 1 328 ? -38.616 -4.840 21.651 1.00 92.44 328 THR A CA 1
ATOM 2583 C C . THR A 1 328 ? -39.523 -3.828 22.343 1.00 92.44 328 THR A C 1
ATOM 2585 O O . THR A 1 328 ? -40.432 -3.297 21.714 1.00 92.44 328 THR A O 1
ATOM 2588 N N . ARG A 1 329 ? -39.284 -3.550 23.630 1.00 83.00 329 ARG A N 1
ATOM 2589 C CA . ARG A 1 329 ? -40.074 -2.633 24.468 1.00 83.00 329 ARG A CA 1
ATOM 2590 C C . ARG A 1 329 ? -39.448 -1.239 24.577 1.00 83.00 329 ARG A C 1
ATOM 2592 O O . ARG A 1 329 ? -39.633 -0.570 25.592 1.00 83.00 329 ARG A O 1
ATOM 2599 N N . ARG A 1 330 ? -38.657 -0.855 23.578 1.00 71.50 330 ARG A N 1
ATOM 2600 C CA . ARG A 1 330 ? -37.902 0.401 23.539 1.00 71.50 330 ARG A CA 1
ATOM 2601 C C . ARG A 1 330 ? -38.572 1.460 22.681 1.00 71.50 330 ARG A C 1
ATOM 2603 O O . ARG A 1 330 ? -39.255 1.065 21.708 1.00 71.50 330 ARG A O 1
#

Organism: NCBI:txid328301

Foldseek 3Di:
DLLVLLVVLVCQVVVDPPRLVCLLVQLAVVLVVCLQPLVCLLVNLVSLVSNCVSVPQLDDPRLCVPDDSCLCSQLSVLSSPCVLVCLALHALVLLQDPVNQVSLVVNLVSNQVSQQVSALADPNDGDSGDGDDQQRSQSSSCSYRVRAARLDQQLLQLCVLVPDPDSDDGSRNSNSLSVCCVPPVSNVVNCVVCVVVVHDHRSNVSSNSRSSSSSVCCLVCVPPPPPDDDDDDDDDDDDDDDDDDDDDDPDDPLVLLLVVVLVVLQVCVVVVNFKDKDFLLVSCVVVVNNPPQSSNLVSVVVPDDPPKDFPDADPSSTDRGTIIMHGSVD

Sequence (330 aa):
MFYEKILTYISLTEADENARYKSWDHCHTFFLEHKDYPEAKDLLSLHLAFYLASWGMLRGNAFLLQKDYRVHLPVVDILLDSHYSQLWNCSAELLRQAETLSLILECAQRIRSAYRNKTKFVNGKESSGAVASDTLVTKILLGTFGCTPAYDRYFCSGIVAVGLRPSSFGKGSLAALANLYMTHPDFAKAEETLRSKGFDYSPAKILDMCFWQIGYDLESTPDLVRLEIPKEANPVGEGHIVSAVGEAPVGTDAERVREYIHQQIQQSGLAGIPTIDLVAKEIGRALQMNNRYPTICNAMYRLMGPGDAVIYAPKSGKSSLVRIRYNTRR

Secondary structure (DSSP, 8-state):
-HHHHHHHHHHHHHS-TT-GGGHHHHHHHHHHHHTT-GGGHHHHHHHHHHHHHHTTSSSTT-GGGGS-GGGGHHHHHHHT-GGGGGGTT--TTGGGSHHHHHHHHHHHHHHHHHHHHHTSEETTEE-S-PPPPHHHHHHHHHHTT--S---SHHHHHHHHHTT-S--SSSHHHHHHHHHHHHH-HHHHHHHHHHHHTT----HHHHHHHHHHHHHHHHHH-TTS----------------------------HHHHHHHHHHHHHHHHHHTT-SEEEEEHHHHHHHTT-TT-HHHHHHHHHHT--TT-EEEE--TTS-STT-EEEEES--

Nearest PDB structures (foldseek):
  6lbs-assembly5_E  TM=5.259E-01  e=5.804E-01  Kluyveromyces lactis

pLDDT: mean 87.83, std 18.79, range [24.56, 98.88]